Protein AF-C3Z0V5-F1 (afdb_monomer_lite)

pLDDT: mean 72.03, std 23.03, range [29.91, 97.69]

Foldseek 3Di:
DAFDAAAPQLQVLLLVCQVVVHFDALVSNCVRPVPQDFCDPPDNCRNSVVSVVVSVQWHDDPDAIDGPVCNQAHFDHPVCPLVLLCPLQFDDDPPDTDGDDLVSSVVSNVVHHDECDVRTHHYPVNSVVSVVVPPPPPDDPPPDPDDDDDDDDDDDDDDDDDDDDDDDDDDDDDDDDDDDDDDDPPPPDPVVPPPPDPDDPPDPDDDDDDPDDCDLPDWDKDWAAPVCVVVVVVVVCVVVLFDKDFDDKDWDWDWDQDPPRDTDTFTWIKTKIDGPQAQPADPDPPPVDDDPDPDRQGFPWMKIWTDGPPNPGIIMIITSPDGDDDDSPPPPPPVVVVVPPPPDD

Secondary structure (DSSP, 8-state):
---B-B-HHHHHHHHHHHHH-----HHHHHHH-TTPPPS-TT-TTHHHHHHHHHHTTEEE-SSSEEETT-TTSBPPBGGGHHHHHHHHHEEEETTEEEEPPHHHHHHHHHHHB-BSBTTBSB-HHHHHHHHHHS----S--------------------------------------------------TTTTT------TT-------------TT-PEEEEE-GGGHHHHHHHHHHHHT--EEEEEEEEEEEEEE-GGG-EEEEEEEEEEEEETTTT------------TT--------EEEEEEESSTTSPEEEEEE----SS-TTTTTTTSTTTTTSSS--

Radius of gyration: 31.02 Å; chains: 1; bounding box: 94×91×60 Å

Structure (mmCIF, N/CA/C/O backbone):
data_AF-C3Z0V5-F1
#
_entry.id   AF-C3Z0V5-F1
#
loop_
_atom_site.group_PDB
_atom_site.id
_atom_site.type_symbol
_atom_site.label_atom_id
_atom_site.label_alt_id
_atom_site.label_comp_id
_atom_site.label_asym_id
_atom_site.label_entity_id
_atom_site.label_seq_id
_atom_site.pdbx_PDB_ins_code
_atom_site.Cartn_x
_atom_site.Cartn_y
_atom_site.Cartn_z
_atom_site.occupancy
_atom_site.B_iso_or_equiv
_atom_site.auth_seq_id
_atom_site.auth_comp_id
_atom_site.auth_asym_id
_atom_site.auth_atom_id
_atom_site.pdbx_PDB_model_num
ATOM 1 N N . MET A 1 1 ? 17.923 -1.043 5.658 1.00 47.19 1 MET A N 1
ATOM 2 C CA . MET A 1 1 ? 16.965 -1.948 4.954 1.00 47.19 1 MET A CA 1
ATOM 3 C C . MET A 1 1 ? 16.872 -1.529 3.485 1.00 47.19 1 MET A C 1
ATOM 5 O O . MET A 1 1 ? 16.856 -0.336 3.250 1.00 47.19 1 MET A O 1
ATOM 9 N N . LYS A 1 2 ? 16.794 -2.451 2.507 1.00 68.81 2 LYS A N 1
ATOM 10 C CA . LYS A 1 2 ? 16.762 -2.090 1.068 1.00 68.81 2 LYS A CA 1
ATOM 11 C C . LYS A 1 2 ? 15.375 -1.616 0.610 1.00 68.81 2 LYS A C 1
ATOM 13 O O . LYS A 1 2 ? 14.385 -2.305 0.874 1.00 68.81 2 LYS A O 1
ATOM 18 N N . PHE A 1 3 ? 15.340 -0.468 -0.057 1.00 77.94 3 PHE A N 1
ATOM 19 C CA . PHE A 1 3 ? 14.176 0.101 -0.731 1.00 77.94 3 PHE A CA 1
ATOM 20 C C . PHE A 1 3 ? 14.110 -0.414 -2.179 1.00 77.94 3 PHE A C 1
ATOM 22 O O . PHE A 1 3 ? 15.157 -0.656 -2.780 1.00 77.94 3 PHE A O 1
ATOM 29 N N . TYR A 1 4 ? 12.912 -0.650 -2.718 1.00 81.94 4 TYR A N 1
ATOM 30 C CA . TYR A 1 4 ? 12.744 -1.162 -4.081 1.00 81.94 4 TYR A CA 1
ATOM 31 C C . TYR A 1 4 ? 12.384 -0.016 -5.024 1.00 81.94 4 TYR A C 1
ATOM 33 O O . TYR A 1 4 ? 11.259 0.477 -5.013 1.00 81.94 4 TYR A O 1
ATOM 41 N N . THR A 1 5 ? 13.349 0.372 -5.853 1.00 82.44 5 THR A N 1
ATOM 42 C CA . THR A 1 5 ? 13.141 1.213 -7.034 1.00 82.44 5 THR A CA 1
ATOM 43 C C . THR A 1 5 ? 13.429 0.394 -8.282 1.00 82.44 5 THR A C 1
ATOM 45 O O . THR A 1 5 ? 14.347 -0.427 -8.285 1.00 82.44 5 THR A O 1
ATOM 48 N N . PHE A 1 6 ? 12.637 0.614 -9.325 1.00 89.94 6 PHE A N 1
ATOM 49 C CA . PHE A 1 6 ? 12.850 0.027 -10.642 1.00 89.94 6 PHE A CA 1
ATOM 50 C C . PHE A 1 6 ? 13.482 1.075 -11.545 1.00 89.94 6 PHE A C 1
ATOM 52 O O . PHE A 1 6 ? 13.086 2.235 -11.475 1.00 89.94 6 PHE A O 1
ATOM 59 N N . ASN A 1 7 ? 14.409 0.673 -12.409 1.00 92.94 7 ASN A N 1
ATOM 60 C CA . ASN A 1 7 ? 14.670 1.467 -13.605 1.00 92.94 7 ASN A CA 1
ATOM 61 C C . ASN A 1 7 ? 13.495 1.317 -14.593 1.00 92.94 7 ASN A C 1
ATOM 63 O O . ASN A 1 7 ? 12.673 0.401 -14.460 1.00 92.94 7 ASN A O 1
ATOM 67 N N . GLY A 1 8 ? 13.404 2.196 -15.588 1.00 93.25 8 GLY A N 1
ATOM 68 C CA . GLY A 1 8 ? 12.314 2.183 -16.569 1.00 93.25 8 GLY A CA 1
ATOM 69 C C . GLY A 1 8 ? 12.156 0.835 -17.285 1.00 93.25 8 GLY A C 1
ATOM 70 O O . GLY A 1 8 ? 11.042 0.331 -17.425 1.00 93.25 8 GLY A O 1
ATOM 71 N N . ALA A 1 9 ? 13.267 0.191 -17.658 1.00 94.19 9 ALA A N 1
ATOM 72 C CA . ALA A 1 9 ? 13.252 -1.100 -18.348 1.00 94.19 9 ALA A CA 1
ATOM 73 C C . ALA A 1 9 ? 12.717 -2.247 -17.468 1.00 94.19 9 ALA A C 1
ATOM 75 O O . ALA A 1 9 ? 11.909 -3.060 -17.921 1.00 94.19 9 ALA A O 1
ATOM 76 N N . ALA A 1 10 ? 13.123 -2.310 -16.198 1.00 93.88 10 ALA A N 1
ATOM 77 C CA . ALA A 1 10 ? 12.635 -3.298 -15.243 1.00 93.88 10 ALA A CA 1
ATOM 78 C C . ALA A 1 10 ? 11.183 -3.036 -14.843 1.00 93.88 10 ALA A C 1
ATOM 80 O O . ALA A 1 10 ? 10.441 -3.994 -14.633 1.00 93.88 10 ALA A O 1
ATOM 81 N N . LEU A 1 11 ? 10.758 -1.770 -14.770 1.00 94.81 11 LEU A N 1
ATOM 82 C CA . LEU A 1 11 ? 9.359 -1.426 -14.526 1.00 94.81 11 LEU A CA 1
ATOM 83 C C . LEU A 1 11 ? 8.471 -1.883 -15.691 1.00 94.81 11 LEU A C 1
ATOM 85 O O . LEU A 1 11 ? 7.456 -2.531 -15.452 1.00 94.81 11 LEU A O 1
ATOM 89 N N . ALA A 1 12 ? 8.893 -1.649 -16.938 1.00 94.75 12 ALA A N 1
ATOM 90 C CA . ALA A 1 12 ? 8.189 -2.127 -18.130 1.00 94.75 12 ALA A CA 1
ATOM 91 C C . ALA A 1 12 ? 8.151 -3.664 -18.210 1.00 94.75 12 ALA A C 1
ATOM 93 O O . ALA A 1 12 ? 7.128 -4.259 -18.558 1.00 94.75 12 ALA A O 1
ATOM 94 N N . LEU A 1 13 ? 9.249 -4.336 -17.841 1.00 95.75 13 LEU A N 1
ATOM 95 C CA . LEU A 1 13 ? 9.272 -5.796 -17.748 1.00 95.75 13 LEU A CA 1
ATOM 96 C C . LEU A 1 13 ? 8.327 -6.303 -16.642 1.00 95.75 13 LEU A C 1
ATOM 98 O O . LEU A 1 13 ? 7.660 -7.321 -16.827 1.00 95.75 13 LEU A O 1
ATOM 102 N N . MET A 1 14 ? 8.228 -5.594 -15.512 1.00 95.56 14 MET A N 1
ATOM 103 C CA . MET A 1 14 ? 7.285 -5.905 -14.431 1.00 95.56 14 MET A CA 1
ATOM 104 C C . MET A 1 14 ? 5.839 -5.729 -14.883 1.00 95.56 14 MET A C 1
ATOM 106 O O . MET A 1 14 ? 5.015 -6.602 -14.620 1.00 95.56 14 MET A O 1
ATOM 110 N N . GLU A 1 15 ? 5.542 -4.653 -15.606 1.00 95.31 15 GLU A N 1
ATOM 111 C CA . GLU A 1 15 ? 4.224 -4.410 -16.186 1.00 95.31 15 GLU A CA 1
ATOM 112 C C . GLU A 1 15 ? 3.814 -5.540 -17.137 1.00 95.31 15 GLU A C 1
ATOM 114 O O . GLU A 1 15 ? 2.743 -6.128 -16.977 1.00 95.31 15 GLU A O 1
ATOM 119 N N . ARG A 1 16 ? 4.704 -5.925 -18.061 1.00 95.06 16 ARG A N 1
ATOM 120 C CA . ARG A 1 16 ? 4.484 -7.060 -18.968 1.00 95.06 16 ARG A CA 1
ATOM 121 C C . ARG A 1 16 ? 4.257 -8.359 -18.200 1.00 95.06 16 ARG A C 1
ATOM 123 O O . ARG A 1 16 ? 3.300 -9.076 -18.459 1.00 95.06 16 ARG A O 1
ATOM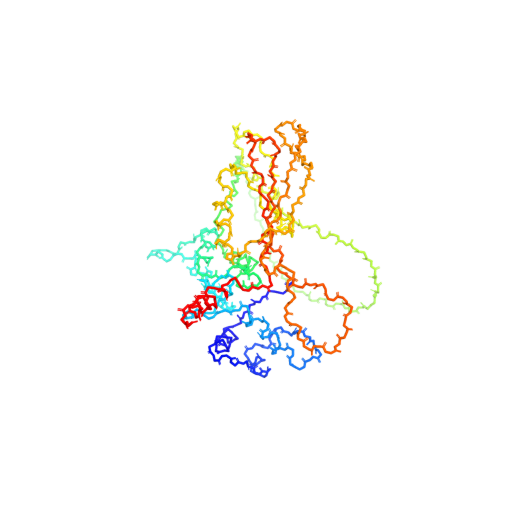 130 N N . SER A 1 17 ? 5.096 -8.633 -17.203 1.00 94.75 17 SER A N 1
ATOM 131 C CA . SER A 1 17 ? 4.981 -9.823 -16.357 1.00 94.75 17 SER A CA 1
ATOM 132 C C . SER A 1 17 ? 3.649 -9.876 -15.597 1.00 94.75 17 SER A C 1
ATOM 134 O O . SER A 1 17 ? 3.098 -10.961 -15.394 1.00 94.75 17 SER A O 1
ATOM 136 N N . LEU A 1 18 ? 3.127 -8.727 -15.156 1.00 94.69 18 LEU A N 1
ATOM 137 C CA . LEU A 1 18 ? 1.816 -8.616 -14.514 1.00 94.69 18 LEU A CA 1
ATOM 138 C C . LEU A 1 18 ? 0.673 -8.834 -15.512 1.00 94.69 18 LEU A C 1
ATOM 140 O O . LEU A 1 18 ? -0.270 -9.548 -15.179 1.00 94.69 18 LEU A O 1
ATOM 144 N N . ARG A 1 19 ? 0.781 -8.269 -16.720 1.00 93.75 19 ARG A N 1
ATOM 145 C CA . ARG A 1 19 ? -0.223 -8.366 -17.789 1.00 93.75 19 ARG A CA 1
ATOM 146 C C . ARG A 1 19 ? -0.348 -9.788 -18.342 1.00 93.75 19 ARG A C 1
ATOM 148 O O . ARG A 1 19 ? -1.449 -10.322 -18.421 1.00 93.75 19 ARG A O 1
ATOM 155 N N . ASP A 1 20 ? 0.782 -10.421 -18.643 1.00 92.69 20 ASP A N 1
ATOM 156 C CA . ASP A 1 20 ? 0.838 -11.739 -19.287 1.00 92.69 20 ASP A CA 1
ATOM 157 C C . ASP A 1 20 ? 0.744 -12.892 -18.273 1.00 92.69 20 ASP A C 1
ATOM 159 O O . ASP A 1 20 ? 0.584 -14.058 -18.634 1.00 92.69 20 ASP A O 1
ATOM 163 N N . GLY A 1 21 ? 0.909 -12.594 -16.979 1.00 90.75 21 GLY A N 1
ATOM 164 C CA . GLY A 1 21 ? 0.967 -13.586 -15.905 1.00 90.75 21 GLY A CA 1
ATOM 165 C C . GLY A 1 21 ? 2.247 -14.433 -15.894 1.00 90.75 21 GLY A C 1
ATOM 166 O O . GLY A 1 21 ? 2.487 -15.156 -14.923 1.00 90.75 21 GLY A O 1
ATOM 167 N N . THR A 1 22 ? 3.106 -14.311 -16.905 1.00 91.31 22 THR A N 1
ATOM 168 C CA . THR A 1 22 ? 4.388 -15.013 -17.025 1.00 91.31 22 THR A CA 1
ATOM 169 C C . THR A 1 22 ? 5.471 -14.334 -16.189 1.00 91.31 22 THR A C 1
ATOM 171 O O . THR A 1 22 ? 5.409 -13.137 -15.899 1.00 91.31 22 THR A O 1
ATOM 174 N N . ASP A 1 23 ? 6.454 -15.106 -15.727 1.00 91.81 23 ASP A N 1
ATOM 175 C CA . ASP A 1 23 ? 7.614 -14.562 -15.021 1.00 91.81 23 ASP A CA 1
ATOM 176 C C . ASP A 1 23 ? 8.824 -14.586 -15.958 1.00 91.81 23 ASP A C 1
ATOM 178 O O . ASP A 1 23 ? 9.075 -15.643 -16.545 1.00 91.81 23 ASP A O 1
ATOM 182 N N . PRO A 1 24 ? 9.574 -13.475 -16.072 1.00 93.19 24 PRO A N 1
ATOM 183 C CA . PRO A 1 24 ? 10.777 -13.431 -16.882 1.00 93.19 24 PRO A CA 1
ATOM 184 C C . PRO A 1 24 ? 11.835 -14.379 -16.329 1.00 93.19 24 PRO A C 1
ATOM 186 O O . PRO A 1 24 ? 11.880 -14.683 -15.124 1.00 93.19 24 PRO A O 1
ATOM 189 N N . ASP A 1 25 ? 12.703 -14.841 -17.219 1.00 93.25 25 ASP A N 1
ATOM 190 C CA . ASP A 1 25 ? 13.858 -15.617 -16.804 1.00 93.25 25 ASP A CA 1
ATOM 191 C C . ASP A 1 25 ? 14.930 -14.727 -16.152 1.00 93.25 25 ASP A C 1
ATOM 193 O O . ASP A 1 25 ? 14.847 -13.498 -16.091 1.00 93.25 25 ASP A O 1
ATOM 197 N N . GLU A 1 26 ? 15.950 -15.364 -15.583 1.00 90.62 26 GLU A N 1
ATOM 198 C CA . GLU A 1 26 ? 17.026 -14.635 -14.920 1.00 90.62 26 GLU A CA 1
ATOM 199 C C . GLU A 1 26 ? 17.830 -13.761 -15.893 1.00 90.62 26 GLU A C 1
ATOM 201 O O . GLU A 1 26 ? 18.243 -12.666 -15.518 1.00 90.62 26 GLU A O 1
ATOM 206 N N . GLY A 1 27 ? 18.034 -14.217 -17.130 1.00 91.94 27 GLY A N 1
ATOM 207 C CA . GLY A 1 27 ? 18.779 -13.484 -18.148 1.00 91.94 27 GLY A CA 1
ATOM 208 C C . GLY A 1 27 ? 18.056 -12.212 -18.580 1.00 91.94 27 GLY A C 1
ATOM 209 O O . GLY A 1 27 ? 18.694 -11.172 -18.723 1.00 91.94 27 GLY A O 1
ATOM 210 N N . GLU A 1 28 ? 16.734 -12.268 -18.719 1.00 93.69 28 GLU A N 1
ATOM 211 C CA . GLU A 1 28 ? 15.884 -11.113 -19.002 1.00 93.69 28 GLU A CA 1
ATOM 212 C C . GLU A 1 28 ? 15.942 -10.083 -17.873 1.00 93.69 28 GLU A C 1
ATOM 214 O O . GLU A 1 28 ? 16.202 -8.911 -18.144 1.00 93.69 28 GLU A O 1
ATOM 219 N N . ILE A 1 29 ? 15.793 -10.516 -16.612 1.00 93.00 29 ILE A N 1
ATOM 220 C CA . ILE A 1 29 ? 15.893 -9.621 -15.446 1.00 93.00 29 ILE A CA 1
ATOM 221 C C . ILE A 1 29 ? 17.279 -8.962 -15.396 1.00 93.00 29 ILE A C 1
ATOM 223 O O . ILE A 1 29 ? 17.380 -7.752 -15.222 1.00 93.00 29 ILE A O 1
ATOM 227 N N . CYS A 1 30 ? 18.353 -9.739 -15.576 1.00 91.38 30 CYS A N 1
ATOM 228 C CA . CYS A 1 30 ? 19.723 -9.223 -15.584 1.00 91.38 30 CYS A CA 1
ATOM 229 C C . CYS A 1 30 ? 19.982 -8.232 -16.720 1.00 91.38 30 CYS A C 1
ATOM 231 O O . CYS A 1 30 ? 20.753 -7.296 -16.530 1.00 91.38 30 CYS A O 1
ATOM 233 N N . ARG A 1 31 ? 19.370 -8.447 -17.890 1.00 93.81 31 ARG A N 1
ATOM 234 C CA . ARG A 1 31 ? 19.533 -7.576 -19.056 1.00 93.81 31 ARG A CA 1
ATOM 235 C C . ARG A 1 31 ? 18.881 -6.215 -18.835 1.00 93.81 31 ARG A C 1
ATOM 237 O O . ARG A 1 31 ? 19.458 -5.216 -19.245 1.00 93.81 31 ARG A O 1
ATOM 244 N N . VAL A 1 32 ? 17.702 -6.177 -18.207 1.00 93.56 32 VAL A N 1
ATOM 245 C CA . VAL A 1 32 ? 16.992 -4.911 -17.948 1.00 93.56 32 VAL A CA 1
ATOM 246 C C . VAL A 1 32 ? 17.511 -4.184 -16.712 1.00 93.56 32 VAL A C 1
ATOM 248 O O . VAL A 1 32 ? 17.582 -2.960 -16.716 1.00 93.56 32 VAL A O 1
ATOM 251 N N . ASP A 1 33 ? 17.891 -4.910 -15.660 1.00 91.44 33 ASP A N 1
ATOM 252 C CA . ASP A 1 33 ? 18.450 -4.336 -14.438 1.00 91.44 33 ASP A CA 1
ATOM 253 C C . ASP A 1 33 ? 19.518 -5.268 -13.839 1.00 91.44 33 ASP A C 1
ATOM 255 O O . ASP A 1 33 ? 19.221 -6.174 -13.046 1.00 91.44 33 ASP A O 1
ATOM 259 N N . PRO A 1 34 ? 20.802 -5.031 -14.167 1.00 88.38 34 PRO A N 1
ATOM 260 C CA . PRO A 1 34 ? 21.916 -5.771 -13.586 1.00 88.38 34 PRO A CA 1
ATOM 261 C C . PRO A 1 34 ? 21.988 -5.649 -12.059 1.00 88.38 34 PRO A C 1
ATOM 263 O O . PRO A 1 34 ? 22.506 -6.557 -11.400 1.00 88.38 34 PRO A O 1
ATOM 266 N N . THR A 1 35 ? 21.446 -4.565 -11.494 1.00 87.69 35 THR A N 1
ATOM 267 C CA . THR A 1 35 ? 21.471 -4.246 -10.059 1.00 87.69 35 THR A CA 1
ATOM 268 C C . THR A 1 35 ? 20.287 -4.831 -9.285 1.00 87.69 35 THR A C 1
ATOM 270 O O . THR A 1 35 ? 20.231 -4.700 -8.056 1.00 87.69 35 THR A O 1
ATOM 273 N N . PHE A 1 36 ? 19.374 -5.536 -9.966 1.00 86.75 36 PHE A N 1
ATOM 274 C CA . PHE A 1 36 ? 18.181 -6.102 -9.347 1.00 86.75 36 PHE A CA 1
ATOM 275 C C . PHE A 1 36 ? 18.536 -7.035 -8.170 1.00 86.75 36 PHE A C 1
ATOM 277 O O . PHE A 1 36 ? 19.451 -7.865 -8.269 1.00 86.75 36 PHE A O 1
ATOM 284 N N . PRO A 1 37 ? 17.833 -6.937 -7.024 1.00 82.56 37 PRO A N 1
ATOM 285 C CA . PRO A 1 37 ? 18.236 -7.620 -5.802 1.00 82.56 37 PRO A CA 1
ATOM 286 C C . PRO A 1 37 ? 18.128 -9.149 -5.888 1.00 82.56 37 PRO A C 1
ATOM 288 O O . PRO A 1 37 ? 17.096 -9.709 -6.256 1.00 82.56 37 PRO A O 1
ATOM 291 N N . ASN A 1 38 ? 19.163 -9.836 -5.396 1.00 82.19 38 ASN A N 1
ATOM 292 C CA . ASN A 1 38 ? 19.169 -11.292 -5.235 1.00 82.19 38 ASN A CA 1
ATOM 293 C C . ASN A 1 38 ? 18.605 -11.691 -3.867 1.00 82.19 38 ASN A C 1
ATOM 295 O O . ASN A 1 38 ? 18.946 -11.100 -2.840 1.00 82.19 38 ASN A O 1
ATOM 299 N N . LYS A 1 39 ? 17.784 -12.747 -3.829 1.00 69.12 39 LYS A N 1
ATOM 300 C CA . LYS A 1 39 ? 17.289 -13.320 -2.565 1.00 69.12 39 LYS A CA 1
ATOM 301 C C . LYS A 1 39 ? 18.362 -14.111 -1.805 1.00 69.12 39 LYS A C 1
ATOM 303 O O . LYS A 1 39 ? 18.365 -14.113 -0.579 1.00 69.12 39 LYS A O 1
ATOM 308 N N . SER A 1 40 ? 19.268 -14.769 -2.525 1.00 70.12 40 SER A N 1
ATOM 309 C CA . SER A 1 40 ? 20.487 -15.372 -1.983 1.00 70.12 40 SER A CA 1
ATOM 310 C C . SER A 1 40 ? 21.574 -15.346 -3.056 1.00 70.12 40 SER A C 1
ATOM 312 O O . SER A 1 40 ? 21.273 -15.495 -4.236 1.00 70.12 40 SER A O 1
ATOM 314 N N . LYS A 1 41 ? 22.839 -15.174 -2.663 1.00 62.12 41 LYS A N 1
ATOM 315 C CA . LYS A 1 41 ? 23.974 -15.214 -3.604 1.00 62.12 41 LYS A CA 1
ATOM 316 C C . LYS A 1 41 ? 24.251 -16.627 -4.155 1.00 62.12 41 LYS A C 1
ATOM 318 O O . LYS A 1 41 ? 25.016 -16.770 -5.094 1.00 62.12 41 LYS A O 1
ATOM 323 N N . LEU A 1 42 ? 23.630 -17.657 -3.572 1.00 59.06 42 LEU A N 1
ATOM 324 C CA . LEU A 1 42 ? 23.944 -19.073 -3.804 1.00 59.06 42 LEU A CA 1
ATOM 325 C C . LEU A 1 42 ? 22.971 -19.781 -4.760 1.00 59.06 42 LEU A C 1
ATOM 327 O O . LEU A 1 42 ? 23.189 -20.938 -5.106 1.00 59.06 42 LEU A O 1
ATOM 331 N N . SER A 1 43 ? 21.872 -19.136 -5.163 1.00 68.81 43 SER A N 1
ATOM 332 C CA . SER A 1 43 ? 20.904 -19.722 -6.095 1.00 68.81 43 SER A CA 1
ATOM 333 C C . SER A 1 43 ? 20.892 -18.940 -7.397 1.00 68.81 43 SER A C 1
ATOM 335 O O . SER A 1 43 ? 20.621 -17.741 -7.382 1.00 68.81 43 SER A O 1
ATOM 337 N N . ARG A 1 44 ? 21.099 -19.653 -8.510 1.00 65.50 44 ARG A N 1
ATOM 338 C CA . ARG A 1 44 ? 20.903 -19.147 -9.876 1.00 65.50 44 ARG A CA 1
ATOM 339 C C . ARG A 1 44 ? 19.517 -18.485 -9.986 1.00 65.50 44 ARG A C 1
ATOM 341 O O . ARG A 1 44 ? 19.391 -17.280 -10.047 1.00 65.50 44 ARG A O 1
ATOM 348 N N . THR A 1 45 ? 18.445 -19.193 -9.638 1.00 79.31 45 THR A N 1
ATOM 349 C CA . THR A 1 45 ? 17.069 -18.635 -9.664 1.00 79.31 45 THR A CA 1
ATOM 350 C C . THR A 1 45 ? 16.726 -17.550 -8.616 1.00 79.31 45 THR A C 1
ATOM 352 O O . THR A 1 45 ? 15.552 -17.207 -8.445 1.00 79.31 45 THR A O 1
ATOM 355 N N . SER A 1 46 ? 17.693 -17.015 -7.863 1.00 84.75 46 SER A N 1
ATOM 356 C CA . SER A 1 46 ? 17.436 -16.082 -6.758 1.00 84.75 46 SER A CA 1
ATOM 357 C C . SER A 1 46 ? 16.778 -14.768 -7.195 1.00 84.75 46 SER A C 1
ATOM 359 O O . SER A 1 46 ? 15.943 -14.249 -6.446 1.00 84.75 46 SER A O 1
ATOM 361 N N . ARG A 1 47 ? 17.102 -14.257 -8.393 1.00 88.69 47 ARG A N 1
ATOM 362 C CA . ARG A 1 47 ? 16.472 -13.060 -8.982 1.00 88.69 47 ARG A CA 1
ATOM 363 C C . ARG A 1 47 ? 15.024 -13.312 -9.357 1.00 88.69 47 ARG A C 1
ATOM 365 O O . ARG A 1 47 ? 14.157 -12.569 -8.917 1.00 88.69 47 ARG A O 1
ATOM 372 N N . VAL A 1 48 ? 14.741 -14.417 -10.046 1.00 91.25 48 VAL A N 1
ATOM 373 C CA . VAL A 1 48 ? 13.372 -14.816 -10.423 1.00 91.25 48 VAL A CA 1
ATOM 374 C C . VAL A 1 48 ? 12.495 -15.016 -9.182 1.00 91.25 48 VAL A C 1
ATOM 376 O O . VAL A 1 48 ? 11.345 -14.583 -9.132 1.00 91.25 48 VAL A O 1
ATOM 379 N N . GLN A 1 49 ? 13.034 -15.617 -8.117 1.00 90.44 49 GLN A N 1
ATOM 380 C CA . GLN A 1 49 ? 12.304 -15.728 -6.850 1.00 90.44 49 GLN A CA 1
ATOM 381 C C . GLN A 1 49 ? 12.013 -14.362 -6.225 1.00 90.44 49 GLN A C 1
ATOM 383 O O . GLN A 1 49 ? 10.938 -14.172 -5.650 1.00 90.44 49 GLN A O 1
ATOM 388 N N . LYS A 1 50 ? 12.965 -13.425 -6.302 1.00 90.06 50 LYS A N 1
ATOM 389 C CA . LYS A 1 50 ? 12.771 -12.073 -5.782 1.00 90.06 50 LYS A CA 1
ATOM 390 C C . LYS A 1 50 ? 11.775 -11.280 -6.624 1.00 90.06 50 LYS A C 1
ATOM 392 O O . LYS A 1 50 ? 10.930 -10.598 -6.053 1.00 90.06 50 LYS A O 1
ATOM 397 N N . TRP A 1 51 ? 11.818 -11.453 -7.941 1.00 92.38 51 TRP A N 1
ATOM 398 C CA . TRP A 1 51 ? 10.856 -10.916 -8.893 1.00 92.38 51 TRP A CA 1
ATOM 399 C C . TRP A 1 51 ? 9.437 -11.344 -8.540 1.00 92.38 51 TRP A C 1
ATOM 401 O O . TRP A 1 51 ? 8.599 -10.493 -8.274 1.00 92.38 51 TRP A O 1
ATOM 411 N N . ARG A 1 52 ? 9.189 -12.653 -8.392 1.00 92.38 52 ARG A N 1
ATOM 412 C CA . ARG A 1 52 ? 7.882 -13.194 -7.970 1.00 92.38 52 ARG A CA 1
ATOM 413 C C . ARG A 1 52 ? 7.406 -12.629 -6.634 1.00 92.38 52 ARG A C 1
ATOM 415 O O . ARG A 1 52 ? 6.227 -12.334 -6.464 1.00 92.38 52 ARG A O 1
ATOM 422 N N . GLU A 1 53 ? 8.315 -12.490 -5.670 1.00 91.81 53 GLU A N 1
ATOM 423 C CA . GLU A 1 53 ? 8.000 -11.916 -4.360 1.00 91.81 53 GLU A CA 1
ATOM 424 C C . GLU A 1 53 ? 7.557 -10.453 -4.471 1.00 91.81 53 GLU A C 1
ATOM 426 O O . GLU A 1 53 ? 6.617 -10.051 -3.787 1.00 91.81 53 GLU A O 1
ATOM 431 N N . ILE A 1 54 ? 8.217 -9.667 -5.320 1.00 92.50 54 ILE A N 1
ATOM 432 C CA . ILE A 1 54 ? 7.861 -8.270 -5.563 1.00 92.50 54 ILE A CA 1
ATOM 433 C C . ILE A 1 54 ? 6.560 -8.188 -6.368 1.00 92.50 54 ILE A C 1
ATOM 435 O O . ILE A 1 54 ? 5.619 -7.562 -5.893 1.00 92.50 54 ILE A O 1
ATOM 439 N N . LYS A 1 55 ? 6.460 -8.909 -7.491 1.00 94.00 55 LYS A N 1
ATOM 440 C CA . LYS A 1 55 ? 5.261 -9.030 -8.336 1.00 94.00 55 LYS A CA 1
ATOM 441 C C . LYS A 1 55 ? 4.008 -9.346 -7.519 1.00 94.00 55 LYS A C 1
ATOM 443 O O . LYS A 1 55 ? 2.977 -8.727 -7.719 1.00 94.00 55 LYS A O 1
ATOM 448 N N . SER A 1 56 ? 4.104 -10.240 -6.529 1.00 93.31 56 SER A N 1
ATOM 449 C CA . SER A 1 56 ? 2.970 -10.610 -5.660 1.00 93.31 56 SER A CA 1
ATOM 450 C C . SER A 1 56 ? 2.400 -9.478 -4.790 1.00 93.31 56 SER A C 1
ATOM 452 O O . SER A 1 56 ? 1.352 -9.659 -4.174 1.00 93.31 56 SER A O 1
ATOM 454 N N . LYS A 1 57 ? 3.100 -8.343 -4.700 1.00 94.31 57 LYS A N 1
ATOM 455 C CA . LYS A 1 57 ? 2.690 -7.140 -3.958 1.00 94.31 57 LYS A CA 1
ATOM 456 C C . LYS A 1 57 ? 2.282 -5.996 -4.882 1.00 94.31 57 LYS A C 1
ATOM 458 O O . LYS A 1 57 ? 1.936 -4.923 -4.396 1.00 94.31 57 LYS A O 1
ATOM 463 N N . LEU A 1 58 ? 2.380 -6.206 -6.189 1.00 95.06 58 LEU A N 1
ATOM 464 C CA . LEU A 1 58 ? 2.056 -5.219 -7.197 1.00 95.06 58 LEU A CA 1
ATOM 465 C C . LEU A 1 58 ? 0.756 -5.609 -7.890 1.00 95.06 58 LEU A C 1
ATOM 467 O O . LEU A 1 58 ? 0.397 -6.782 -7.985 1.00 95.06 58 LEU A O 1
ATOM 471 N N . VAL A 1 59 ? 0.055 -4.592 -8.356 1.00 94.75 59 VAL A N 1
ATOM 472 C CA . VAL A 1 59 ? -1.152 -4.685 -9.161 1.00 94.75 59 VAL A CA 1
ATOM 473 C C . VAL A 1 59 ? -0.961 -3.810 -10.391 1.00 94.75 59 VAL A C 1
ATOM 475 O O . VAL A 1 59 ? -0.257 -2.798 -10.347 1.00 94.75 59 VAL A O 1
ATOM 478 N N . LEU A 1 60 ? -1.561 -4.238 -11.494 1.00 94.88 60 LEU A N 1
ATOM 479 C CA . LEU A 1 60 ? -1.647 -3.450 -12.711 1.00 94.88 60 LEU A CA 1
ATOM 480 C C . LEU A 1 60 ? -2.965 -2.668 -12.652 1.00 94.88 60 LEU A C 1
ATOM 482 O O . LEU A 1 60 ? -4.025 -3.283 -12.538 1.00 94.88 60 LEU A O 1
ATOM 486 N N . GLY A 1 61 ? -2.876 -1.338 -12.637 1.00 89.06 61 GLY A N 1
ATOM 487 C CA . GLY A 1 61 ? -4.011 -0.446 -12.880 1.00 89.06 61 GLY A CA 1
ATOM 488 C C . GLY A 1 61 ? -4.357 -0.404 -14.370 1.00 89.06 61 GLY A C 1
ATOM 489 O O . GLY A 1 61 ? -3.944 -1.285 -15.120 1.00 89.06 61 GLY A O 1
ATOM 490 N N . GLU A 1 62 ? -5.089 0.617 -14.813 1.00 85.12 62 GLU A N 1
ATOM 491 C CA . GLU A 1 62 ? -5.423 0.765 -16.240 1.00 85.12 62 GLU A CA 1
ATOM 492 C C . GLU A 1 62 ? -4.154 0.923 -17.095 1.00 85.12 62 GLU A C 1
ATOM 494 O O . GLU A 1 62 ? -3.934 0.128 -18.006 1.00 85.12 62 GLU A O 1
ATOM 499 N N . ASP A 1 63 ? -3.260 1.842 -16.705 1.00 88.25 63 ASP A N 1
ATOM 500 C CA . ASP A 1 63 ? -2.057 2.185 -17.487 1.00 88.25 63 ASP A CA 1
ATOM 501 C C . ASP A 1 63 ? -0.755 2.218 -16.668 1.00 88.25 63 ASP A C 1
ATOM 503 O O . ASP A 1 63 ? 0.281 2.696 -17.132 1.00 88.25 63 ASP A O 1
ATOM 507 N N . PHE A 1 64 ? -0.775 1.760 -15.415 1.00 93.00 64 PHE A N 1
ATOM 508 C CA . PHE A 1 64 ? 0.407 1.840 -14.558 1.00 93.00 64 PHE A CA 1
ATOM 509 C C . PHE A 1 64 ? 0.488 0.729 -13.518 1.00 93.00 64 PHE A C 1
ATOM 511 O O . PHE A 1 64 ? -0.504 0.121 -13.121 1.00 93.00 64 PHE A O 1
ATOM 518 N N . VAL A 1 65 ? 1.705 0.491 -13.029 1.00 94.62 65 VAL A N 1
ATOM 519 C CA . VAL A 1 65 ? 1.974 -0.450 -11.938 1.00 94.62 65 VAL A CA 1
ATOM 520 C C . VAL A 1 65 ? 1.880 0.272 -10.594 1.00 94.62 65 VAL A C 1
ATOM 522 O O . VAL A 1 65 ? 2.452 1.350 -10.413 1.00 94.62 65 VAL A O 1
ATOM 525 N N . ALA A 1 66 ? 1.199 -0.347 -9.632 1.00 94.44 66 ALA A N 1
ATOM 526 C CA . ALA A 1 66 ? 1.046 0.158 -8.272 1.00 94.44 66 ALA A CA 1
ATOM 527 C C . ALA A 1 66 ? 1.248 -0.955 -7.237 1.00 94.44 66 ALA A C 1
ATOM 529 O O . ALA A 1 66 ? 0.993 -2.128 -7.492 1.00 94.44 66 ALA A O 1
ATOM 530 N N . HIS A 1 67 ? 1.691 -0.612 -6.031 1.00 94.62 67 HIS A N 1
ATOM 531 C CA . HIS A 1 67 ? 1.609 -1.508 -4.874 1.00 94.62 67 HIS A CA 1
ATOM 532 C C . HIS A 1 67 ? 0.151 -1.769 -4.450 1.00 94.62 67 HIS A C 1
ATOM 534 O O . HIS A 1 67 ? -0.661 -0.846 -4.422 1.00 94.62 67 HIS A O 1
ATOM 540 N N . CYS A 1 68 ? -0.167 -3.001 -4.033 1.00 92.31 68 CYS A N 1
ATOM 541 C CA . CYS A 1 68 ? -1.533 -3.434 -3.703 1.00 92.31 68 CYS A CA 1
ATOM 542 C C . CYS A 1 68 ? -2.193 -2.658 -2.548 1.00 92.31 68 CYS A C 1
ATOM 544 O O . CYS A 1 68 ? -3.411 -2.536 -2.517 1.00 92.31 68 CYS A O 1
ATOM 546 N N . ASP A 1 69 ? -1.399 -2.125 -1.613 1.00 89.00 69 ASP A N 1
ATOM 547 C CA . ASP A 1 69 ? -1.889 -1.284 -0.504 1.00 89.00 69 ASP A CA 1
ATOM 548 C C . ASP A 1 69 ? -2.263 0.152 -0.943 1.00 89.00 69 ASP A C 1
ATOM 550 O O . ASP A 1 69 ? -2.903 0.871 -0.182 1.00 89.00 69 ASP A O 1
ATOM 554 N N . ALA A 1 70 ? -1.849 0.592 -2.137 1.00 89.75 70 ALA A N 1
ATOM 555 C CA . ALA A 1 70 ? -2.102 1.940 -2.654 1.00 89.75 70 ALA A CA 1
ATOM 556 C C . ALA A 1 70 ? -2.332 1.913 -4.182 1.00 89.75 70 ALA A C 1
ATOM 558 O O . ALA A 1 70 ? -1.554 2.511 -4.928 1.00 89.75 70 ALA A O 1
ATOM 559 N N . PRO A 1 71 ? -3.387 1.223 -4.659 1.00 90.06 71 PRO A N 1
ATOM 560 C CA . PRO A 1 71 ? -3.584 0.926 -6.081 1.00 90.06 71 PRO A CA 1
ATOM 561 C C . PRO A 1 71 ? -3.794 2.173 -6.953 1.00 90.06 71 PRO A C 1
ATOM 563 O O . PRO A 1 71 ? -3.522 2.128 -8.145 1.00 90.06 71 PRO A O 1
ATOM 566 N N . ASN A 1 72 ? -4.224 3.288 -6.358 1.00 91.00 72 ASN A N 1
ATOM 567 C CA . ASN A 1 72 ? -4.510 4.536 -7.074 1.00 91.00 72 ASN A CA 1
ATOM 568 C C . ASN A 1 72 ? -3.265 5.399 -7.327 1.00 91.00 72 ASN A C 1
ATOM 570 O O . ASN A 1 72 ? -3.367 6.431 -7.976 1.00 91.00 72 ASN A O 1
ATOM 574 N N . HIS A 1 73 ? -2.107 5.009 -6.791 1.00 92.81 73 HIS A N 1
ATOM 575 C CA . HIS A 1 73 ? -0.878 5.788 -6.893 1.00 92.81 73 HIS A CA 1
ATOM 576 C C . HIS A 1 73 ? 0.151 5.025 -7.720 1.00 92.81 73 HIS A C 1
ATOM 578 O O . HIS A 1 73 ? 0.419 3.846 -7.460 1.00 92.81 73 HIS A O 1
ATOM 584 N N . ARG A 1 74 ? 0.764 5.707 -8.686 1.00 93.88 74 ARG A N 1
ATOM 585 C CA . ARG A 1 74 ? 1.724 5.121 -9.624 1.00 93.88 74 ARG A CA 1
ATOM 586 C C . ARG A 1 74 ? 3.083 4.886 -8.977 1.00 93.88 74 ARG A C 1
ATOM 588 O O . ARG A 1 74 ? 3.573 5.711 -8.205 1.00 93.88 74 ARG A O 1
ATOM 595 N N . LEU A 1 75 ? 3.729 3.778 -9.335 1.00 94.25 75 LEU A N 1
ATOM 596 C CA . LEU A 1 75 ? 5.154 3.594 -9.082 1.00 94.25 75 LEU A CA 1
ATOM 597 C C . LEU A 1 75 ? 5.981 4.321 -10.149 1.00 94.25 75 LEU A C 1
ATOM 599 O O . LEU A 1 75 ? 5.859 3.979 -11.327 1.00 94.25 75 LEU A O 1
ATOM 603 N N . PRO A 1 76 ? 6.814 5.303 -9.769 1.00 93.88 76 PRO A N 1
ATOM 604 C CA . PRO A 1 76 ? 7.719 5.944 -10.709 1.00 93.88 76 PRO A CA 1
ATOM 605 C C . PRO A 1 76 ? 8.945 5.068 -10.982 1.00 93.88 76 PRO A C 1
ATOM 607 O O . PRO A 1 76 ? 9.402 4.319 -10.109 1.00 93.88 76 PRO A O 1
ATOM 610 N N . ALA A 1 77 ? 9.483 5.180 -12.196 1.00 92.88 77 ALA A N 1
ATOM 611 C CA . ALA A 1 77 ? 10.815 4.678 -12.502 1.00 92.88 77 ALA A CA 1
ATOM 612 C C . ALA A 1 77 ? 11.867 5.571 -11.832 1.00 92.88 77 ALA A C 1
ATOM 614 O O . ALA A 1 77 ? 11.625 6.752 -11.593 1.00 92.88 77 ALA A O 1
ATOM 615 N N . ARG A 1 78 ? 13.041 5.011 -11.531 1.00 90.38 78 ARG A N 1
ATOM 616 C CA . ARG A 1 78 ? 14.142 5.723 -10.870 1.00 90.38 78 ARG A CA 1
ATOM 617 C C . ARG A 1 78 ? 14.571 6.956 -11.660 1.00 90.38 78 ARG A C 1
ATOM 619 O O . ARG A 1 78 ? 14.822 7.992 -11.062 1.00 90.38 78 ARG A O 1
ATOM 626 N N . GLU A 1 79 ? 14.629 6.835 -12.979 1.00 90.50 79 GLU A N 1
ATOM 627 C CA . GLU A 1 79 ? 15.078 7.896 -13.882 1.00 90.50 79 GLU A CA 1
ATOM 628 C C . GLU A 1 79 ? 14.054 9.034 -13.988 1.00 90.50 79 GLU A C 1
ATOM 630 O O . GLU A 1 79 ? 14.412 10.165 -14.291 1.00 90.50 79 GLU A O 1
ATOM 635 N N . ASP A 1 80 ? 12.782 8.755 -13.695 1.00 91.44 80 ASP A N 1
ATOM 636 C CA . ASP A 1 80 ? 11.711 9.747 -13.762 1.00 91.44 80 ASP A CA 1
ATOM 637 C C . ASP A 1 80 ? 11.607 10.601 -12.491 1.00 91.44 80 ASP A C 1
ATOM 639 O O . ASP A 1 80 ? 10.887 11.596 -12.498 1.00 91.44 80 ASP A O 1
ATOM 643 N N . ILE A 1 81 ? 12.275 10.227 -11.391 1.00 90.88 81 ILE A N 1
ATOM 644 C CA . ILE A 1 81 ? 12.093 10.886 -10.087 1.00 90.88 81 ILE A CA 1
ATOM 645 C C . ILE A 1 81 ? 12.490 12.363 -10.147 1.00 90.88 81 ILE A C 1
ATOM 647 O O . ILE A 1 81 ? 11.762 13.204 -9.623 1.00 90.88 81 ILE A O 1
ATOM 651 N N . GLU A 1 82 ? 13.599 12.679 -10.814 1.00 89.81 82 GLU A N 1
ATOM 652 C CA . GLU A 1 82 ? 14.066 14.058 -10.964 1.00 89.81 82 GLU A CA 1
ATOM 653 C C . GLU A 1 82 ? 13.069 14.901 -11.764 1.00 89.81 82 GLU A C 1
ATOM 655 O O . GLU A 1 82 ? 12.680 15.978 -11.318 1.00 89.81 82 GLU A O 1
ATOM 660 N N . ARG A 1 83 ? 12.575 14.374 -12.892 1.00 91.19 83 ARG A N 1
ATOM 661 C CA . ARG A 1 83 ? 11.541 15.040 -13.695 1.00 91.19 83 ARG A CA 1
ATOM 662 C C . ARG A 1 83 ? 10.264 15.255 -12.883 1.00 91.19 83 ARG A C 1
ATOM 664 O O . ARG A 1 83 ? 9.734 16.353 -12.862 1.00 91.19 83 ARG A O 1
ATOM 671 N N . ILE A 1 84 ? 9.797 14.231 -12.164 1.00 92.44 84 ILE A N 1
ATOM 672 C CA . ILE A 1 84 ? 8.604 14.321 -11.305 1.00 92.44 84 ILE A CA 1
ATOM 673 C C . ILE A 1 84 ? 8.777 15.401 -10.237 1.00 92.44 84 ILE A C 1
ATOM 675 O O . ILE A 1 84 ? 7.829 16.133 -9.944 1.00 92.44 84 ILE A O 1
ATOM 679 N N . PHE A 1 85 ? 9.971 15.490 -9.648 1.00 90.75 85 PHE A N 1
ATOM 680 C CA . PHE A 1 85 ? 10.299 16.540 -8.699 1.00 90.75 85 PHE A CA 1
ATOM 681 C C . PHE A 1 85 ? 10.233 17.911 -9.370 1.00 90.75 85 PHE A C 1
ATOM 683 O O . PHE A 1 85 ? 9.497 18.758 -8.883 1.00 90.75 85 PHE A O 1
ATOM 690 N N . GLN A 1 86 ? 10.924 18.115 -10.493 1.00 88.06 86 GLN A N 1
ATOM 691 C CA . GLN A 1 86 ? 10.943 19.388 -11.221 1.00 88.06 86 GLN A CA 1
ATOM 692 C C . GLN A 1 86 ? 9.539 19.824 -11.657 1.00 88.06 86 GLN A C 1
ATOM 694 O O . GLN A 1 86 ? 9.149 20.946 -11.357 1.00 88.06 86 GLN A O 1
ATOM 699 N N . ASP A 1 87 ? 8.751 18.929 -12.255 1.00 88.75 87 ASP A N 1
ATOM 700 C CA . ASP A 1 87 ? 7.379 19.203 -12.706 1.00 88.75 87 ASP A CA 1
ATOM 701 C C . ASP A 1 87 ? 6.451 19.592 -11.544 1.00 88.75 87 ASP A C 1
ATOM 703 O O . ASP A 1 87 ? 5.521 20.380 -11.705 1.00 88.75 87 ASP A O 1
ATOM 707 N N . SER A 1 88 ? 6.682 19.018 -10.360 1.00 89.12 88 SER A N 1
ATOM 708 C CA . SER A 1 88 ? 5.882 19.311 -9.165 1.00 89.12 88 SER A CA 1
ATOM 709 C C . SER A 1 88 ? 6.392 20.529 -8.400 1.00 89.12 88 SER A C 1
ATOM 711 O O . SER A 1 88 ? 5.625 21.159 -7.680 1.00 89.12 88 SER A O 1
ATOM 713 N N . HIS A 1 89 ? 7.687 20.820 -8.498 1.00 88.50 89 HIS A N 1
ATOM 714 C CA . HIS A 1 89 ? 8.352 21.880 -7.755 1.00 88.50 89 HIS A CA 1
ATOM 715 C C . HIS A 1 89 ? 8.304 23.213 -8.504 1.00 88.50 89 HIS A C 1
ATOM 717 O O . HIS A 1 89 ? 8.194 24.264 -7.879 1.00 88.50 89 HIS A O 1
ATOM 723 N N . LEU A 1 90 ? 8.348 23.175 -9.836 1.00 85.44 90 LEU A N 1
ATOM 724 C CA . LEU A 1 90 ? 8.271 24.335 -10.711 1.00 85.44 90 LEU A CA 1
ATOM 725 C C . LEU A 1 90 ? 6.859 24.431 -11.275 1.00 85.44 90 LEU A C 1
ATOM 727 O O . LEU A 1 90 ? 6.469 23.678 -12.165 1.00 85.44 90 LEU A O 1
ATOM 731 N N . THR A 1 91 ? 6.080 25.390 -10.785 1.00 77.69 91 THR A N 1
ATOM 732 C CA . THR A 1 91 ? 4.783 25.668 -11.407 1.00 77.69 91 THR A CA 1
ATOM 733 C C . THR A 1 91 ? 5.027 26.524 -12.642 1.00 77.69 91 THR A C 1
ATOM 735 O O . THR A 1 91 ? 5.591 27.616 -12.535 1.00 77.69 91 THR A O 1
ATOM 738 N N . ALA A 1 92 ? 4.609 26.039 -13.812 1.00 64.06 92 ALA A N 1
ATOM 739 C CA . ALA A 1 92 ? 4.683 26.797 -15.054 1.00 64.06 92 ALA A CA 1
ATOM 740 C C . ALA A 1 92 ? 3.680 27.961 -15.014 1.00 64.06 92 ALA A C 1
ATOM 742 O O . ALA A 1 92 ? 2.509 27.803 -15.358 1.00 64.06 92 ALA A O 1
ATOM 743 N N . HIS A 1 93 ? 4.134 29.133 -14.572 1.00 59.56 93 HIS A N 1
ATOM 744 C CA . HIS A 1 93 ? 3.440 30.389 -14.820 1.00 59.56 93 HIS A CA 1
ATOM 745 C C . HIS A 1 93 ? 3.951 30.976 -16.147 1.00 59.56 93 HIS A C 1
ATOM 747 O O . HIS A 1 93 ? 5.143 30.869 -16.433 1.00 59.56 93 HIS A O 1
ATOM 753 N N . PRO A 1 94 ? 3.089 31.611 -16.964 1.00 58.78 94 PRO A N 1
ATOM 754 C CA . PRO A 1 94 ? 3.457 32.110 -18.294 1.00 58.78 94 PRO A CA 1
ATOM 755 C C . PRO A 1 94 ? 4.588 33.155 -18.317 1.00 58.78 94 PRO A C 1
ATOM 757 O O . PRO A 1 94 ? 5.114 33.433 -19.389 1.00 58.78 94 PRO A O 1
ATOM 760 N N . GLU A 1 95 ? 4.987 33.708 -17.168 1.00 58.66 95 GLU A N 1
ATOM 761 C CA . GLU A 1 95 ? 5.998 34.773 -17.082 1.00 58.66 95 GLU A CA 1
ATOM 762 C C . GLU A 1 95 ? 7.180 34.443 -16.148 1.00 58.66 95 GLU A C 1
ATOM 764 O O . GLU A 1 95 ? 8.189 35.143 -16.172 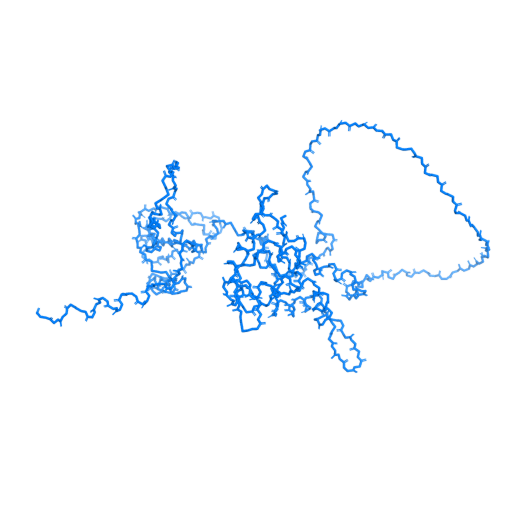1.00 58.66 95 GLU A O 1
ATOM 769 N N . SER A 1 96 ? 7.106 33.377 -15.338 1.00 61.97 96 SER A N 1
ATOM 770 C CA . SER A 1 96 ? 8.228 32.888 -14.516 1.00 61.97 96 SER A CA 1
ATOM 771 C C . SER A 1 96 ? 7.943 31.501 -13.926 1.00 61.97 96 SER A C 1
ATOM 773 O O . SER A 1 96 ? 6.796 31.153 -13.641 1.00 61.97 96 SER A O 1
ATOM 775 N N . ALA A 1 97 ? 8.993 30.700 -13.727 1.00 70.25 97 ALA A N 1
ATOM 776 C CA . ALA A 1 97 ? 8.897 29.453 -12.975 1.00 70.25 97 ALA A CA 1
ATOM 777 C C . ALA A 1 97 ? 8.792 29.781 -11.479 1.00 70.25 97 ALA A C 1
ATOM 779 O O . ALA A 1 97 ? 9.734 30.305 -10.885 1.00 70.25 97 ALA A O 1
ATOM 780 N N . ILE A 1 98 ? 7.639 29.492 -10.875 1.00 78.81 98 ILE A N 1
ATOM 781 C CA . ILE A 1 98 ? 7.431 29.714 -9.442 1.00 78.81 98 ILE A CA 1
ATOM 782 C C . ILE A 1 98 ? 7.771 28.423 -8.705 1.00 78.81 98 ILE A C 1
ATOM 784 O O . ILE A 1 98 ? 7.106 27.398 -8.891 1.00 78.81 98 ILE A O 1
ATOM 788 N N . HIS A 1 99 ? 8.793 28.499 -7.854 1.00 82.75 99 HIS A N 1
ATOM 789 C CA . HIS A 1 99 ? 9.157 27.430 -6.934 1.00 82.75 99 HIS A CA 1
ATOM 790 C C . HIS A 1 99 ? 8.067 27.257 -5.880 1.00 82.75 99 HIS A C 1
ATOM 792 O O . HIS A 1 99 ? 7.765 28.177 -5.120 1.00 82.75 99 HIS A O 1
ATOM 798 N N . GLN A 1 100 ? 7.482 26.067 -5.824 1.00 83.75 100 GLN A N 1
ATOM 799 C CA . GLN A 1 100 ? 6.564 25.699 -4.759 1.00 83.75 100 GLN A CA 1
ATOM 800 C C . GLN A 1 100 ? 7.325 25.454 -3.463 1.00 83.75 100 GLN A C 1
ATOM 802 O O . GLN A 1 100 ? 8.477 25.011 -3.459 1.00 83.75 100 GLN A O 1
ATOM 807 N N . SER A 1 101 ? 6.648 25.653 -2.333 1.00 85.69 101 SER A N 1
ATOM 808 C CA . SER A 1 101 ? 7.207 25.209 -1.063 1.00 85.69 101 SER A CA 1
ATOM 809 C C . SER A 1 101 ? 7.427 23.691 -1.083 1.00 85.69 101 SER A C 1
ATOM 811 O O . SER A 1 101 ? 6.728 22.931 -1.768 1.00 85.69 101 SER A O 1
ATOM 813 N N . TRP A 1 102 ? 8.371 23.209 -0.274 1.00 84.25 102 TRP A N 1
ATOM 814 C CA . TRP A 1 102 ? 8.630 21.771 -0.166 1.00 84.25 102 TRP A CA 1
ATOM 815 C C . TRP A 1 102 ? 7.369 20.981 0.238 1.00 84.25 102 TRP A C 1
ATOM 817 O O . TRP A 1 102 ? 7.176 19.848 -0.207 1.00 84.25 102 TRP A O 1
ATOM 827 N N . ARG A 1 103 ? 6.482 21.580 1.055 1.00 85.88 103 ARG A N 1
ATOM 828 C CA . ARG A 1 103 ? 5.222 20.954 1.494 1.00 85.88 103 ARG A CA 1
ATOM 829 C C . ARG A 1 103 ? 4.255 20.774 0.333 1.00 85.88 103 ARG A C 1
ATOM 831 O O . ARG A 1 103 ? 3.641 19.716 0.226 1.00 85.88 103 ARG A O 1
ATOM 838 N N . GLU A 1 104 ? 4.110 21.792 -0.508 1.00 89.12 104 GLU A N 1
ATOM 839 C CA . GLU A 1 104 ? 3.239 21.755 -1.687 1.00 89.12 104 GLU A CA 1
ATOM 840 C C . GLU A 1 104 ? 3.774 20.776 -2.726 1.00 89.12 104 GLU A C 1
ATOM 842 O O . GLU A 1 104 ? 3.027 19.908 -3.175 1.00 89.12 104 GLU A O 1
ATOM 847 N N . THR A 1 105 ? 5.085 20.815 -2.975 1.00 90.62 105 THR A N 1
ATOM 848 C CA . THR A 1 105 ? 5.773 19.885 -3.880 1.00 90.62 105 THR A CA 1
ATOM 849 C C . THR A 1 105 ? 5.540 18.436 -3.439 1.00 90.62 105 THR A C 1
ATOM 851 O O . THR A 1 105 ? 5.083 17.598 -4.216 1.00 90.62 105 THR A O 1
ATOM 854 N N . TRP A 1 106 ? 5.787 18.127 -2.159 1.00 89.75 106 TRP A N 1
ATOM 855 C CA . TRP A 1 106 ? 5.574 16.779 -1.628 1.00 89.75 106 TRP A CA 1
ATOM 856 C C . TRP A 1 106 ? 4.104 16.362 -1.693 1.00 89.75 106 TRP A C 1
ATOM 858 O O . TRP A 1 106 ? 3.799 15.221 -2.042 1.00 89.75 106 TRP A O 1
ATOM 868 N N . LYS A 1 107 ? 3.180 17.279 -1.382 1.00 90.94 107 LYS A N 1
ATOM 869 C CA . LYS A 1 107 ? 1.740 17.021 -1.465 1.00 90.94 107 LYS A CA 1
ATOM 870 C C . LYS A 1 107 ? 1.323 16.695 -2.901 1.00 90.94 107 LYS A C 1
ATOM 872 O O . LYS A 1 107 ? 0.630 15.696 -3.091 1.00 90.94 107 LYS A O 1
ATOM 877 N N . SER A 1 108 ? 1.799 17.465 -3.881 1.00 91.69 108 SER A N 1
ATOM 878 C CA . SER A 1 108 ? 1.575 17.241 -5.313 1.00 91.69 108 SER A CA 1
ATOM 879 C C . SER A 1 108 ? 2.057 15.851 -5.735 1.00 91.69 108 SER A C 1
ATOM 881 O O . SER A 1 108 ? 1.256 15.028 -6.182 1.00 91.69 108 SER A O 1
ATOM 883 N N . ILE A 1 109 ? 3.317 15.511 -5.437 1.00 92.94 109 ILE A N 1
ATOM 884 C CA . ILE A 1 109 ? 3.889 14.191 -5.747 1.00 92.94 109 ILE A CA 1
ATOM 885 C C . ILE A 1 109 ? 3.093 13.069 -5.075 1.00 92.94 109 ILE A C 1
ATOM 887 O O . ILE A 1 109 ? 2.734 12.089 -5.726 1.00 92.94 109 ILE A O 1
ATOM 891 N N . SER A 1 110 ? 2.786 13.204 -3.783 1.00 91.62 110 SER A N 1
ATOM 892 C CA . SER A 1 110 ? 2.092 12.168 -3.008 1.00 91.62 110 SER A CA 1
ATOM 893 C C . SER A 1 110 ? 0.650 11.916 -3.452 1.00 91.62 110 SER A C 1
ATOM 895 O O . SER A 1 110 ? 0.101 10.869 -3.123 1.00 91.62 110 SER A O 1
ATOM 897 N N . SER A 1 111 ? 0.048 12.849 -4.196 1.00 92.19 111 SER A N 1
ATOM 898 C CA . SER A 1 111 ? -1.306 12.699 -4.736 1.00 92.19 111 SER A CA 1
ATOM 899 C C . SER A 1 111 ? -1.369 11.804 -5.979 1.00 92.19 111 SER A C 1
ATOM 901 O O . SER A 1 111 ? -2.417 11.231 -6.261 1.00 92.19 111 SER A O 1
ATOM 903 N N . VAL A 1 112 ? -0.247 11.642 -6.692 1.00 92.94 112 VAL A N 1
ATOM 904 C CA . VAL A 1 112 ? -0.164 10.874 -7.949 1.00 92.94 112 VAL A CA 1
ATOM 905 C C . VAL A 1 112 ? 0.724 9.638 -7.799 1.00 92.94 112 VAL A C 1
ATOM 907 O O . VAL A 1 112 ? 0.415 8.565 -8.323 1.00 92.94 112 VAL A O 1
ATOM 910 N N . TYR A 1 113 ? 1.827 9.760 -7.063 1.00 94.06 113 TYR A N 1
ATOM 911 C CA . TYR A 1 113 ? 2.866 8.742 -6.966 1.00 94.06 113 TYR A CA 1
ATOM 912 C C . TYR A 1 113 ? 2.923 8.096 -5.587 1.00 94.06 113 TYR A C 1
ATOM 914 O O . TYR A 1 113 ? 2.611 8.693 -4.556 1.00 94.06 113 TYR A O 1
ATOM 922 N N . GLN A 1 114 ? 3.383 6.847 -5.554 1.00 91.31 114 GLN A N 1
ATOM 923 C CA . GLN A 1 114 ? 3.627 6.158 -4.294 1.00 91.31 114 GLN A CA 1
ATOM 924 C C . GLN A 1 114 ? 4.798 6.803 -3.561 1.00 91.31 114 GLN A C 1
ATOM 926 O O . GLN A 1 114 ? 5.888 6.946 -4.111 1.00 91.31 114 GLN A O 1
ATOM 931 N N . THR A 1 115 ? 4.585 7.134 -2.291 1.00 89.50 115 THR A N 1
ATOM 932 C CA . THR A 1 115 ? 5.612 7.694 -1.411 1.00 89.50 115 THR A CA 1
ATOM 933 C C . THR A 1 115 ? 5.833 6.757 -0.225 1.00 89.50 115 THR A C 1
ATOM 935 O O . THR A 1 115 ? 4.973 6.574 0.633 1.00 89.50 115 THR A O 1
ATOM 938 N N . ASN A 1 116 ? 6.994 6.100 -0.196 1.00 83.56 116 ASN A N 1
ATOM 939 C CA . ASN A 1 116 ? 7.424 5.184 0.867 1.00 83.56 116 ASN A CA 1
ATOM 940 C C . ASN A 1 116 ? 6.400 4.098 1.298 1.00 83.56 116 ASN A C 1
ATOM 942 O O . ASN A 1 116 ? 6.374 3.655 2.452 1.00 83.56 116 ASN A O 1
ATOM 946 N N . VAL A 1 117 ? 5.557 3.610 0.382 1.00 80.69 117 VAL A N 1
ATOM 947 C CA . VAL A 1 117 ? 4.562 2.571 0.694 1.00 80.69 117 VAL A CA 1
ATOM 948 C C . VAL A 1 117 ? 5.268 1.224 0.776 1.00 80.69 117 VAL A C 1
ATOM 950 O O . VAL A 1 117 ? 5.722 0.689 -0.228 1.00 80.69 117 VAL A O 1
ATOM 953 N N . LYS A 1 118 ? 5.403 0.657 1.984 1.00 82.94 118 LYS A N 1
ATOM 954 C CA . LYS A 1 118 ? 6.029 -0.666 2.212 1.00 82.94 118 LYS A CA 1
ATOM 955 C C . LYS A 1 118 ? 7.403 -0.836 1.535 1.00 82.94 118 LYS A C 1
ATOM 957 O O . LYS A 1 118 ? 7.784 -1.968 1.223 1.00 82.94 118 LYS A O 1
ATOM 962 N N . LYS A 1 119 ? 8.175 0.254 1.416 1.00 85.38 119 LYS A N 1
ATOM 963 C CA . LYS A 1 119 ? 9.489 0.333 0.740 1.00 85.38 119 LYS A CA 1
ATOM 964 C C . LYS A 1 119 ? 9.435 0.379 -0.796 1.00 85.38 119 LYS A C 1
ATOM 966 O O . LYS A 1 119 ? 10.377 -0.080 -1.441 1.00 85.38 119 LYS A O 1
ATOM 971 N N . PHE A 1 120 ? 8.345 0.892 -1.352 1.00 87.56 120 PHE A N 1
ATOM 972 C CA . PHE A 1 120 ? 8.172 1.179 -2.772 1.00 87.56 120 PHE A CA 1
ATOM 973 C C . PHE A 1 120 ? 7.875 2.671 -2.986 1.00 87.56 120 PHE A C 1
ATOM 975 O O . PHE A 1 120 ? 7.340 3.331 -2.088 1.00 87.56 120 PHE A O 1
ATOM 982 N N . GLY A 1 121 ? 8.212 3.188 -4.171 1.00 88.88 121 GLY A N 1
ATOM 983 C CA . GLY A 1 121 ? 7.901 4.560 -4.585 1.00 88.88 121 GLY A CA 1
ATOM 984 C C . GLY A 1 121 ? 9.042 5.562 -4.397 1.00 88.88 121 GLY A C 1
ATOM 985 O O . GLY A 1 121 ? 10.206 5.208 -4.521 1.00 88.88 121 GLY A O 1
ATOM 986 N N . ILE A 1 122 ? 8.719 6.818 -4.102 1.00 90.31 122 ILE A N 1
ATOM 987 C CA . ILE A 1 122 ? 9.706 7.870 -3.822 1.00 90.31 122 ILE A CA 1
ATOM 988 C C . ILE A 1 122 ? 10.004 7.872 -2.320 1.00 90.31 122 ILE A C 1
ATOM 990 O O . ILE A 1 122 ? 9.085 7.868 -1.491 1.00 90.31 122 ILE A O 1
ATOM 994 N N . THR A 1 123 ? 11.288 7.829 -1.959 1.00 88.06 123 THR A N 1
ATOM 995 C CA . THR A 1 123 ? 11.723 7.940 -0.562 1.00 88.06 123 THR A CA 1
ATOM 996 C C . THR A 1 123 ? 11.836 9.396 -0.132 1.00 88.06 123 THR A C 1
ATOM 998 O O . THR A 1 123 ? 12.033 10.288 -0.955 1.00 88.06 123 THR A O 1
ATOM 1001 N N . ARG A 1 124 ? 11.754 9.639 1.181 1.00 83.75 124 ARG A N 1
ATOM 1002 C CA . ARG A 1 124 ? 11.998 10.979 1.728 1.00 83.75 124 ARG A CA 1
ATOM 1003 C C . ARG A 1 124 ? 13.448 11.403 1.535 1.00 83.75 124 ARG A C 1
ATOM 1005 O O . ARG A 1 124 ? 13.693 12.570 1.283 1.00 83.75 124 ARG A O 1
ATOM 1012 N N . GLU A 1 125 ? 14.382 10.462 1.622 1.00 85.94 125 GLU A N 1
ATOM 1013 C CA . GLU A 1 125 ? 15.809 10.719 1.436 1.00 85.94 125 GLU A CA 1
ATOM 1014 C C . GLU A 1 125 ? 16.108 11.159 -0.002 1.00 85.94 125 GLU A C 1
ATOM 1016 O O . GLU A 1 125 ? 16.798 12.150 -0.201 1.00 85.94 125 GLU A O 1
ATOM 1021 N N . CYS A 1 126 ? 15.522 10.486 -0.999 1.00 85.81 126 CYS A N 1
ATOM 1022 C CA . CYS A 1 126 ? 15.668 10.858 -2.408 1.00 85.81 126 CYS A CA 1
ATOM 1023 C C . CYS A 1 126 ? 15.021 12.219 -2.694 1.00 85.81 126 CYS A C 1
ATOM 1025 O O . CYS A 1 126 ? 15.617 13.061 -3.353 1.00 85.81 126 CYS A O 1
ATOM 1027 N N . PHE A 1 127 ? 13.835 12.473 -2.134 1.00 86.50 127 PHE A N 1
ATOM 1028 C CA . PHE A 1 127 ? 13.191 13.781 -2.245 1.00 86.50 127 PHE A CA 1
ATOM 1029 C C . PHE A 1 127 ? 14.022 14.900 -1.604 1.00 86.50 127 PHE A C 1
ATOM 1031 O O . PHE A 1 127 ? 14.160 15.968 -2.191 1.00 86.50 127 PHE A O 1
ATOM 1038 N N . LYS A 1 128 ? 14.612 14.648 -0.428 1.00 85.44 128 LYS A N 1
ATOM 1039 C CA . LYS A 1 128 ? 15.486 15.606 0.255 1.00 85.44 128 LYS A CA 1
ATOM 1040 C C . LYS A 1 128 ? 16.736 15.915 -0.572 1.00 85.44 128 LYS A C 1
ATOM 1042 O O . LYS A 1 128 ? 17.062 17.078 -0.725 1.00 85.44 128 LYS A O 1
ATOM 1047 N N . GLN A 1 129 ? 17.371 14.911 -1.176 1.00 87.19 129 GLN A N 1
ATOM 1048 C CA . GLN A 1 129 ? 18.527 15.126 -2.059 1.00 87.19 129 GLN A CA 1
ATOM 1049 C C . GLN A 1 129 ? 18.205 16.061 -3.234 1.00 87.19 129 GLN A C 1
ATOM 1051 O O . GLN A 1 129 ? 18.991 16.955 -3.538 1.00 87.19 129 GLN A O 1
ATOM 1056 N N . HIS A 1 130 ? 17.041 15.896 -3.871 1.00 87.00 130 HIS A N 1
ATOM 1057 C CA . HIS A 1 130 ? 16.612 16.797 -4.947 1.00 87.00 130 HIS A CA 1
ATOM 1058 C C . HIS A 1 130 ? 16.283 18.206 -4.442 1.00 87.00 130 HIS A C 1
ATOM 1060 O O . HIS A 1 130 ? 16.585 19.178 -5.128 1.00 87.00 130 HIS A O 1
ATOM 1066 N N . LEU A 1 131 ? 15.721 18.324 -3.235 1.00 83.88 131 LEU A N 1
ATOM 1067 C CA . LEU A 1 131 ? 15.490 19.614 -2.588 1.00 83.88 131 LEU A CA 1
ATOM 1068 C C . LEU A 1 131 ? 16.809 20.336 -2.279 1.00 83.88 131 LEU A C 1
ATOM 1070 O O . LEU A 1 131 ? 16.941 21.497 -2.631 1.00 83.88 131 LEU A O 1
ATOM 1074 N N . ASP A 1 132 ? 17.781 19.643 -1.683 1.00 84.25 132 ASP A N 1
ATOM 1075 C CA . ASP A 1 132 ? 19.084 20.207 -1.304 1.00 84.25 132 ASP A CA 1
ATOM 1076 C C . ASP A 1 132 ? 19.904 20.624 -2.543 1.00 84.25 132 ASP A C 1
ATOM 1078 O O . ASP A 1 132 ? 20.694 21.563 -2.491 1.00 84.25 132 ASP A O 1
ATOM 1082 N N . THR A 1 133 ? 19.695 19.946 -3.679 1.00 84.06 133 THR A N 1
ATOM 1083 C CA . THR A 1 133 ? 20.307 20.304 -4.974 1.00 84.06 133 THR A CA 1
ATOM 1084 C C . THR A 1 133 ? 19.592 21.487 -5.640 1.00 84.06 133 THR A C 1
ATOM 1086 O O . THR A 1 133 ? 20.176 22.191 -6.464 1.00 84.06 133 THR A O 1
ATOM 1089 N N . CYS A 1 134 ? 18.327 21.733 -5.293 1.00 79.00 134 CYS A N 1
ATOM 1090 C CA . CYS A 1 134 ? 17.595 22.903 -5.752 1.00 79.00 134 CYS A CA 1
ATOM 1091 C C . CYS A 1 134 ? 18.159 24.129 -5.029 1.00 79.00 134 CYS A C 1
ATOM 1093 O O . CYS A 1 134 ? 18.054 24.237 -3.811 1.00 79.00 134 CYS A O 1
ATOM 1095 N N . SER A 1 135 ? 18.688 25.113 -5.760 1.00 67.88 135 SER A N 1
ATOM 1096 C CA . SER A 1 135 ? 19.189 26.393 -5.207 1.00 67.88 135 SER A CA 1
ATOM 1097 C C . SER A 1 135 ? 18.078 27.309 -4.653 1.00 67.88 135 SER A C 1
ATOM 1099 O O . SER A 1 135 ? 18.220 28.521 -4.523 1.00 67.88 135 SER A O 1
ATOM 1101 N N . CYS A 1 136 ? 16.941 26.711 -4.343 1.00 66.56 136 CYS A N 1
ATOM 1102 C CA . CYS A 1 136 ? 15.632 27.275 -4.116 1.00 66.56 136 CYS A CA 1
ATOM 1103 C C . CYS A 1 136 ? 15.459 27.415 -2.605 1.00 66.56 136 CYS A C 1
ATOM 1105 O O . CYS A 1 136 ? 14.527 26.863 -2.022 1.00 66.56 136 CYS A O 1
ATOM 1107 N N . ASN A 1 137 ? 16.405 28.097 -1.951 1.00 54.22 137 ASN A N 1
ATOM 1108 C CA . ASN A 1 137 ? 16.363 28.389 -0.519 1.00 54.22 137 ASN A CA 1
ATOM 1109 C C . ASN A 1 137 ? 15.275 29.435 -0.235 1.00 54.22 137 ASN A C 1
ATOM 1111 O O . ASN A 1 137 ? 15.542 30.575 0.135 1.00 54.22 137 ASN A O 1
ATOM 1115 N N . VAL A 1 138 ? 14.015 29.052 -0.424 1.00 55.41 138 VAL A N 1
ATOM 1116 C CA . VAL A 1 138 ? 12.867 29.847 -0.005 1.00 55.41 138 VAL A CA 1
ATOM 1117 C C . VAL A 1 138 ? 12.587 29.495 1.452 1.00 55.41 138 VAL A C 1
ATOM 1119 O O . VAL A 1 138 ? 11.871 28.540 1.752 1.00 55.41 138 VAL A O 1
ATOM 1122 N N . GLY A 1 139 ? 13.180 30.276 2.360 1.00 46.94 139 GLY A N 1
ATOM 1123 C CA . GLY A 1 139 ? 12.723 30.358 3.748 1.00 46.94 139 GLY A CA 1
ATOM 1124 C C . GLY A 1 139 ? 13.731 30.005 4.839 1.00 46.94 139 GLY A C 1
ATOM 1125 O O . GLY A 1 139 ? 13.374 29.267 5.748 1.00 46.94 139 GLY A O 1
ATOM 1126 N N . VAL A 1 140 ? 14.934 30.582 4.807 1.00 37.19 140 VAL A N 1
ATOM 1127 C CA . VAL A 1 140 ? 15.596 31.054 6.037 1.00 37.19 140 VAL A CA 1
ATOM 1128 C C . VAL A 1 140 ? 16.193 32.421 5.716 1.00 37.19 140 VAL A C 1
ATOM 1130 O O . VAL A 1 140 ? 17.367 32.551 5.389 1.00 37.19 140 VAL A O 1
ATOM 1133 N N . THR A 1 141 ? 15.362 33.463 5.742 1.00 33.91 141 THR A N 1
ATOM 1134 C CA . THR A 1 141 ? 15.877 34.803 6.024 1.00 33.91 141 THR A CA 1
ATOM 1135 C C . THR A 1 141 ? 16.360 34.766 7.463 1.00 33.91 141 THR A C 1
ATOM 1137 O O . THR A 1 141 ? 15.573 34.908 8.398 1.00 33.91 141 THR A O 1
ATOM 1140 N N . THR A 1 142 ? 17.648 34.498 7.642 1.00 35.53 142 THR A N 1
ATOM 1141 C CA . THR A 1 142 ? 18.365 34.915 8.837 1.00 35.53 142 THR A CA 1
ATOM 1142 C C . THR A 1 142 ? 18.235 36.432 8.853 1.00 35.53 142 THR A C 1
ATOM 1144 O O . THR A 1 142 ? 18.874 37.110 8.052 1.00 35.53 142 THR A O 1
ATOM 1147 N N . GLU A 1 143 ? 17.317 36.968 9.658 1.00 36.03 143 GLU A N 1
ATOM 1148 C CA . GLU A 1 143 ? 17.338 38.395 9.953 1.00 36.03 143 GLU A CA 1
ATOM 1149 C C . GLU A 1 143 ? 18.673 38.669 10.639 1.00 36.03 143 GLU A C 1
ATOM 1151 O O . GLU A 1 143 ? 18.915 38.283 11.782 1.00 36.03 143 GLU A O 1
ATOM 1156 N N . GLU A 1 144 ? 19.576 39.254 9.865 1.00 33.50 144 GLU A N 1
ATOM 1157 C CA . GLU A 1 144 ? 20.824 39.817 10.330 1.00 33.50 144 GLU A CA 1
ATOM 1158 C C . GLU A 1 144 ? 20.468 40.914 11.348 1.00 33.50 144 GLU A C 1
ATOM 1160 O O . GLU A 1 144 ? 19.764 41.869 10.995 1.00 33.50 144 GLU A O 1
ATOM 1165 N N . PRO A 1 145 ? 20.863 40.794 12.629 1.00 35.94 145 PRO A N 1
ATOM 1166 C CA . PRO A 1 145 ? 20.606 41.852 13.585 1.00 35.94 145 PRO A CA 1
ATOM 1167 C C . PRO A 1 145 ? 21.409 43.075 13.155 1.00 35.94 145 PRO A C 1
ATOM 1169 O O . PRO A 1 145 ? 22.641 43.092 13.215 1.00 35.94 145 PRO A O 1
ATOM 1172 N N . GLN A 1 146 ? 20.676 44.100 12.719 1.00 36.84 146 GLN A N 1
ATOM 1173 C CA . GLN A 1 146 ? 21.184 45.437 12.458 1.00 36.84 146 GLN A CA 1
ATOM 1174 C C . GLN A 1 146 ? 22.085 45.875 13.613 1.00 36.84 146 GLN A C 1
ATOM 1176 O O . GLN A 1 146 ? 21.615 46.233 14.691 1.00 36.84 146 GLN A O 1
ATOM 1181 N N . THR A 1 147 ? 23.392 45.870 13.368 1.00 31.50 147 THR A N 1
ATOM 1182 C CA . THR A 1 147 ? 24.349 46.562 14.221 1.00 31.50 147 THR A CA 1
ATOM 1183 C C . THR A 1 147 ? 24.810 47.788 13.459 1.00 31.50 147 THR A C 1
ATOM 1185 O O . THR A 1 147 ? 25.700 47.747 12.617 1.00 31.50 147 THR A O 1
ATOM 1188 N N . THR A 1 148 ? 24.149 48.903 13.757 1.00 39.06 148 THR A N 1
ATOM 1189 C CA . THR A 1 148 ? 24.696 50.250 13.609 1.00 39.06 148 THR A CA 1
ATOM 1190 C C . THR A 1 148 ? 26.136 50.283 14.105 1.00 39.06 148 THR A C 1
ATOM 1192 O O . THR A 1 148 ? 26.357 50.096 15.300 1.00 39.06 148 THR A O 1
ATOM 1195 N N . GLN A 1 149 ? 27.089 50.585 13.222 1.00 35.06 149 GLN A N 1
ATOM 1196 C CA . GLN A 1 149 ? 28.359 51.200 13.599 1.00 35.06 149 GLN A CA 1
ATOM 1197 C C . GLN A 1 149 ? 28.951 51.993 12.423 1.00 35.06 149 GLN A C 1
ATOM 1199 O O . GLN A 1 149 ? 29.501 51.464 11.467 1.00 35.06 149 GLN A O 1
ATOM 1204 N N . THR A 1 150 ? 28.702 53.298 12.509 1.00 31.20 150 THR A N 1
ATOM 1205 C CA . THR A 1 150 ? 29.609 54.430 12.292 1.00 31.20 150 THR A CA 1
ATOM 1206 C C . THR A 1 150 ? 30.819 54.225 11.374 1.00 31.20 150 THR A C 1
ATOM 1208 O O . THR A 1 150 ? 31.799 53.573 11.716 1.00 31.20 150 THR A O 1
ATOM 1211 N N . THR A 1 151 ? 30.783 54.940 10.253 1.00 32.44 151 THR A N 1
ATOM 1212 C CA . THR A 1 151 ? 31.907 55.246 9.365 1.00 32.44 151 THR A CA 1
ATOM 1213 C C . THR A 1 151 ? 33.033 55.992 10.087 1.00 32.44 151 THR A C 1
ATOM 1215 O O . THR A 1 151 ? 32.802 57.098 10.582 1.00 32.44 151 THR A O 1
ATOM 1218 N N . ALA A 1 152 ? 34.254 55.454 10.051 1.00 32.47 152 ALA A N 1
ATOM 1219 C CA . ALA A 1 152 ? 35.485 56.238 10.131 1.00 32.47 152 ALA A CA 1
ATOM 1220 C C . ALA A 1 152 ? 36.686 55.487 9.512 1.00 32.47 152 ALA A C 1
ATOM 1222 O O . ALA A 1 152 ? 37.145 54.500 10.067 1.00 32.47 152 ALA A O 1
ATOM 1223 N N . VAL A 1 153 ? 37.177 56.042 8.396 1.00 34.09 153 VAL A N 1
ATOM 1224 C CA . VAL A 1 153 ? 38.593 56.365 8.115 1.00 34.09 153 VAL A CA 1
ATOM 1225 C C . VAL A 1 153 ? 39.622 55.232 7.853 1.00 34.09 153 VAL A C 1
ATOM 1227 O O . VAL A 1 153 ? 39.915 54.410 8.709 1.00 34.09 153 VAL A O 1
ATOM 1230 N N . ASP A 1 154 ? 40.249 55.380 6.673 1.00 31.30 154 ASP A N 1
ATOM 1231 C CA . ASP A 1 154 ? 41.626 55.065 6.229 1.00 31.30 154 ASP A CA 1
ATOM 1232 C C . ASP A 1 154 ? 42.072 53.668 5.728 1.00 31.30 154 ASP A C 1
ATOM 1234 O O . ASP A 1 154 ? 42.227 52.709 6.473 1.00 31.30 154 ASP A O 1
ATOM 1238 N N . ASN A 1 155 ? 42.402 53.671 4.422 1.00 37.09 155 ASN A N 1
ATOM 1239 C CA . ASN A 1 155 ? 43.679 53.316 3.769 1.00 37.09 155 ASN A CA 1
ATOM 1240 C C . ASN A 1 155 ? 44.388 51.996 4.134 1.00 37.09 155 ASN A C 1
ATOM 1242 O O . ASN A 1 155 ? 45.021 51.898 5.180 1.00 37.09 155 ASN A O 1
ATOM 1246 N N . ASN A 1 156 ? 44.506 51.066 3.178 1.00 37.47 156 ASN A N 1
ATOM 1247 C CA . ASN A 1 156 ? 45.639 50.994 2.233 1.00 37.47 156 ASN A CA 1
ATOM 1248 C C . ASN A 1 156 ? 45.662 49.670 1.454 1.00 37.47 156 ASN A C 1
ATOM 1250 O O . ASN A 1 156 ? 45.242 48.622 1.940 1.00 37.47 156 ASN A O 1
ATOM 1254 N N . ASP A 1 157 ? 46.216 49.784 0.250 1.00 37.44 157 ASP A N 1
ATOM 1255 C CA . ASP A 1 157 ? 46.638 48.743 -0.684 1.00 37.44 157 ASP A CA 1
ATOM 1256 C C . ASP A 1 157 ? 47.495 47.626 -0.061 1.00 37.44 157 ASP A C 1
ATOM 1258 O O . ASP A 1 157 ? 48.243 47.871 0.885 1.00 37.44 157 ASP A O 1
ATOM 1262 N N . ILE A 1 158 ? 47.468 46.436 -0.681 1.00 43.12 158 ILE A N 1
ATOM 1263 C CA . ILE A 1 158 ? 48.661 45.742 -1.215 1.00 43.12 158 ILE A CA 1
ATOM 1264 C C . ILE A 1 158 ? 48.233 44.513 -2.045 1.00 43.12 158 ILE A C 1
ATOM 1266 O O . ILE A 1 158 ? 47.430 43.685 -1.618 1.00 43.12 158 ILE A O 1
ATOM 1270 N N . GLU A 1 159 ? 48.790 44.448 -3.255 1.00 39.22 159 GLU A N 1
ATOM 1271 C CA . GLU A 1 159 ? 48.742 43.356 -4.232 1.00 39.22 159 GLU A CA 1
ATOM 1272 C C . GLU A 1 159 ? 49.593 42.124 -3.842 1.00 39.22 159 GLU A C 1
ATOM 1274 O O . GLU A 1 159 ? 50.423 42.188 -2.938 1.00 39.22 159 GLU A O 1
ATOM 1279 N N . ALA A 1 160 ? 49.461 41.084 -4.683 1.00 36.50 160 ALA A N 1
ATOM 1280 C CA . ALA A 1 160 ? 50.363 39.952 -4.977 1.00 36.50 160 ALA A CA 1
ATOM 1281 C C . ALA A 1 160 ? 49.859 38.601 -4.427 1.00 36.50 160 ALA A C 1
ATOM 1283 O O . ALA A 1 160 ? 49.697 38.447 -3.224 1.00 36.50 160 ALA A O 1
ATOM 1284 N N . ALA A 1 161 ? 49.427 37.618 -5.227 1.00 34.12 161 ALA A N 1
ATOM 1285 C CA . ALA A 1 161 ? 49.978 36.935 -6.416 1.00 34.12 161 ALA A CA 1
ATOM 1286 C C . ALA A 1 161 ? 50.595 35.570 -6.056 1.00 34.12 161 ALA A C 1
ATOM 1288 O O . ALA A 1 161 ? 51.402 35.492 -5.135 1.00 34.12 161 ALA A O 1
ATOM 1289 N N . SER A 1 162 ? 50.261 34.577 -6.897 1.00 37.03 162 SER A N 1
ATOM 1290 C CA . SER A 1 162 ? 50.974 33.311 -7.166 1.00 37.03 162 SER A CA 1
ATOM 1291 C C . SER A 1 162 ? 51.049 32.277 -6.033 1.00 37.03 162 SER A C 1
ATOM 1293 O O . SER A 1 162 ? 51.072 32.624 -4.864 1.00 37.03 162 SER A O 1
ATOM 1295 N N . GLU A 1 163 ? 51.188 30.970 -6.250 1.00 33.81 163 GLU A N 1
ATOM 1296 C CA . GLU A 1 163 ? 50.980 29.964 -7.316 1.00 33.81 163 GLU A CA 1
ATOM 1297 C C . GLU A 1 163 ? 51.516 28.643 -6.699 1.00 33.81 163 GLU A C 1
ATOM 1299 O O . GLU A 1 163 ? 52.163 28.687 -5.651 1.00 33.81 163 GLU A O 1
ATOM 1304 N N . SER A 1 164 ? 51.326 27.509 -7.389 1.00 44.28 164 SER A N 1
ATOM 1305 C CA . SER A 1 164 ? 51.913 26.162 -7.166 1.00 44.28 164 SER A CA 1
ATOM 1306 C C . SER A 1 164 ? 51.301 25.356 -6.007 1.00 44.28 164 SER A C 1
ATOM 1308 O O . SER A 1 164 ? 51.239 25.821 -4.875 1.00 44.28 164 SER A O 1
ATOM 1310 N N . GLU A 1 165 ? 50.605 24.234 -6.240 1.00 44.47 165 GLU A N 1
ATOM 1311 C CA . GLU A 1 165 ? 51.031 22.952 -6.851 1.00 44.47 165 GLU A CA 1
ATOM 1312 C C . GLU A 1 165 ? 52.293 22.393 -6.195 1.00 44.47 165 GLU A C 1
ATOM 1314 O O . GLU A 1 165 ? 53.366 22.927 -6.420 1.00 44.47 165 GLU A O 1
ATOM 1319 N N . ASP A 1 166 ? 52.142 21.332 -5.396 1.00 47.41 166 ASP A N 1
ATOM 1320 C CA . ASP A 1 166 ? 53.028 20.167 -5.454 1.00 47.41 166 ASP A CA 1
ATOM 1321 C C . ASP A 1 166 ? 52.423 18.981 -4.684 1.00 47.41 166 ASP A C 1
ATOM 1323 O O . ASP A 1 166 ? 52.022 19.067 -3.520 1.00 47.41 166 ASP A O 1
ATOM 1327 N N . ASP A 1 167 ? 52.341 17.872 -5.416 1.00 42.28 167 ASP A N 1
ATOM 1328 C CA . ASP A 1 167 ? 51.994 16.526 -4.989 1.00 42.28 167 ASP A CA 1
ATOM 1329 C C . ASP A 1 167 ? 53.079 15.943 -4.070 1.00 42.28 167 ASP A C 1
ATOM 1331 O O . ASP A 1 167 ? 54.236 15.822 -4.472 1.00 42.28 167 ASP A O 1
ATOM 1335 N N . GLU A 1 168 ? 52.703 15.433 -2.895 1.00 52.41 168 GLU A N 1
ATOM 1336 C CA . GLU A 1 168 ? 53.531 14.443 -2.198 1.00 52.41 168 GLU A CA 1
ATOM 1337 C C . GLU A 1 168 ? 52.673 13.285 -1.670 1.00 52.41 168 GLU A C 1
ATOM 1339 O O . GLU A 1 168 ? 52.140 13.269 -0.561 1.00 52.41 168 GLU A O 1
ATOM 1344 N N . PHE A 1 169 ? 52.522 12.295 -2.548 1.00 40.47 169 PHE A N 1
ATOM 1345 C CA . PHE A 1 169 ? 52.020 10.960 -2.261 1.00 40.47 169 PHE A CA 1
ATOM 1346 C C . PHE A 1 169 ? 53.086 10.171 -1.488 1.00 40.47 169 PHE A C 1
ATOM 1348 O O . PHE A 1 169 ? 54.135 9.835 -2.041 1.00 40.47 169 PHE A O 1
ATOM 1355 N N . VAL A 1 170 ? 52.803 9.821 -0.230 1.00 47.22 170 VAL A N 1
ATOM 1356 C CA . VAL A 1 170 ? 53.669 8.956 0.582 1.00 47.22 170 VAL A CA 1
ATOM 1357 C C . VAL A 1 170 ? 52.861 7.814 1.197 1.00 47.22 170 VAL A C 1
ATOM 1359 O O . VAL A 1 170 ? 51.975 8.029 2.015 1.00 47.22 170 VAL A O 1
ATOM 1362 N N . GLY A 1 171 ? 53.236 6.590 0.816 1.00 34.59 171 GLY A N 1
ATOM 1363 C CA . GLY A 1 171 ? 53.352 5.451 1.730 1.00 34.59 171 GLY A CA 1
ATOM 1364 C C . GLY A 1 171 ? 52.073 4.741 2.173 1.00 34.59 171 GLY A C 1
ATOM 1365 O O . GLY A 1 171 ? 51.465 5.092 3.177 1.00 34.59 171 GLY A O 1
ATOM 1366 N N . PHE A 1 172 ? 51.774 3.616 1.519 1.00 36.62 172 PHE A N 1
ATOM 1367 C CA . PHE A 1 172 ? 51.047 2.520 2.159 1.00 36.62 172 PHE A CA 1
ATOM 1368 C C . PHE A 1 172 ? 51.915 1.898 3.257 1.00 36.62 172 PHE A C 1
ATOM 1370 O O . PHE A 1 172 ? 53.040 1.471 2.984 1.00 36.62 172 PHE A O 1
ATOM 1377 N N . GLN A 1 173 ? 51.364 1.774 4.462 1.00 38.47 173 GLN A N 1
ATOM 1378 C CA . GLN A 1 173 ? 51.811 0.783 5.430 1.00 38.47 173 GLN A CA 1
ATOM 1379 C C . GLN A 1 173 ? 50.621 0.176 6.170 1.00 38.47 173 GLN A C 1
ATOM 1381 O O . GLN A 1 173 ? 49.620 0.829 6.452 1.00 38.47 173 GLN A O 1
ATOM 1386 N N . ASP A 1 174 ? 50.774 -1.123 6.353 1.00 36.19 174 ASP A N 1
ATOM 1387 C CA . ASP A 1 174 ? 49.790 -2.148 6.641 1.00 36.19 174 ASP A CA 1
ATOM 1388 C C . ASP A 1 174 ? 49.586 -2.348 8.156 1.00 36.19 174 ASP A C 1
ATOM 1390 O O . ASP A 1 174 ? 50.415 -1.944 8.970 1.00 36.19 174 ASP A O 1
ATOM 1394 N N . GLU A 1 175 ? 48.517 -3.081 8.467 1.00 41.53 175 GLU A N 1
ATOM 1395 C CA . GLU A 1 175 ? 48.210 -3.791 9.722 1.00 41.53 175 GLU A CA 1
ATOM 1396 C C . GLU A 1 175 ? 47.797 -2.973 10.961 1.00 41.53 175 GLU A C 1
ATOM 1398 O O . GLU A 1 175 ? 48.600 -2.299 11.601 1.00 41.53 175 GLU A O 1
ATOM 1403 N N . SER A 1 176 ? 46.546 -3.170 11.397 1.00 43.88 176 SER A N 1
ATOM 1404 C CA . SER A 1 176 ? 46.221 -3.520 12.791 1.00 43.88 176 SER A CA 1
ATOM 1405 C C . SER A 1 176 ? 44.753 -3.929 12.935 1.00 43.88 176 SER A C 1
ATOM 1407 O O . SER A 1 176 ? 43.838 -3.170 12.617 1.00 43.88 176 SER A O 1
ATOM 1409 N N . ASP A 1 177 ? 44.559 -5.139 13.454 1.00 41.88 177 ASP A N 1
ATOM 1410 C CA . ASP A 1 177 ? 43.309 -5.645 14.010 1.00 41.88 177 ASP A CA 1
ATOM 1411 C C . ASP A 1 177 ? 42.860 -4.789 15.207 1.00 41.88 177 ASP A C 1
ATOM 1413 O O . ASP A 1 177 ? 43.650 -4.503 16.110 1.00 41.88 177 ASP A O 1
ATOM 1417 N N . SER A 1 178 ? 41.575 -4.427 15.263 1.00 47.69 178 SER A N 1
ATOM 1418 C CA . SER A 1 178 ? 40.952 -3.961 16.504 1.00 47.69 178 SER A CA 1
ATOM 1419 C C . SER A 1 178 ? 39.446 -4.235 16.500 1.00 47.69 178 SER A C 1
ATOM 1421 O O . SER A 1 178 ? 38.661 -3.550 15.845 1.00 47.69 178 SER A O 1
ATOM 1423 N N . ASP A 1 179 ? 39.066 -5.282 17.230 1.00 44.59 179 ASP A N 1
ATOM 1424 C CA . ASP A 1 179 ? 37.729 -5.469 17.784 1.00 44.59 179 ASP A CA 1
ATOM 1425 C C . ASP A 1 179 ? 37.540 -4.478 18.945 1.00 44.59 179 ASP A C 1
ATOM 1427 O O . ASP A 1 179 ? 38.233 -4.609 19.954 1.00 44.59 179 ASP A O 1
ATOM 1431 N N . SER A 1 180 ? 36.579 -3.552 18.856 1.00 42.12 180 SER A N 1
ATOM 1432 C CA . SER A 1 180 ? 35.861 -3.046 20.038 1.00 42.12 180 SER A CA 1
ATOM 1433 C C . SER A 1 180 ? 34.655 -2.169 19.686 1.00 42.12 180 SER A C 1
ATOM 1435 O O . SER A 1 180 ? 34.779 -1.168 18.985 1.00 42.12 180 SER A O 1
ATOM 1437 N N . ASP A 1 181 ? 33.543 -2.563 20.299 1.00 35.75 181 ASP A N 1
ATOM 1438 C CA . ASP A 1 181 ? 32.516 -1.759 20.958 1.00 35.75 181 ASP A CA 1
ATOM 1439 C C . ASP A 1 181 ? 31.462 -0.953 20.181 1.00 35.75 181 ASP A C 1
ATOM 1441 O O . ASP A 1 181 ? 31.708 -0.028 19.412 1.00 35.75 181 ASP A O 1
ATOM 1445 N N . ASP A 1 182 ? 30.231 -1.341 20.530 1.00 47.56 182 ASP A N 1
ATOM 1446 C CA . ASP A 1 182 ? 28.954 -0.653 20.429 1.00 47.56 182 ASP A CA 1
ATOM 1447 C C . ASP A 1 182 ? 29.067 0.869 20.635 1.00 47.56 182 ASP A C 1
ATOM 1449 O O . ASP A 1 182 ? 29.142 1.363 21.761 1.00 47.56 182 ASP A O 1
ATOM 1453 N N . SER A 1 183 ? 28.971 1.628 19.543 1.00 42.31 183 SER A N 1
ATOM 1454 C CA . SER A 1 183 ? 28.566 3.031 19.586 1.00 42.31 183 SER A CA 1
ATOM 1455 C C . SER A 1 183 ? 27.097 3.131 19.183 1.00 42.31 183 SER A C 1
ATOM 1457 O O . SER A 1 183 ? 26.723 2.870 18.037 1.00 42.31 183 SER A O 1
ATOM 1459 N N . GLU A 1 184 ? 26.249 3.488 20.144 1.00 42.75 184 GLU A N 1
ATOM 1460 C CA . GLU A 1 184 ? 24.889 3.937 19.881 1.00 42.75 184 GLU A CA 1
ATOM 1461 C C . GLU A 1 184 ? 24.974 5.202 19.017 1.00 42.75 184 GLU A C 1
ATOM 1463 O O . GLU A 1 184 ? 25.425 6.243 19.485 1.00 42.75 184 GLU A O 1
ATOM 1468 N N . ASP A 1 185 ? 24.589 5.095 17.741 1.00 39.34 185 ASP A N 1
ATOM 1469 C CA . ASP A 1 185 ? 24.453 6.241 16.843 1.00 39.34 185 ASP A CA 1
ATOM 1470 C C . ASP A 1 185 ? 23.512 7.270 17.489 1.00 39.34 185 ASP A C 1
ATOM 1472 O O . ASP A 1 185 ? 22.284 7.103 17.500 1.00 39.34 185 ASP A O 1
ATOM 1476 N N . GLU A 1 186 ? 24.085 8.350 18.021 1.00 43.44 186 GLU A N 1
ATOM 1477 C CA . GLU A 1 186 ? 23.351 9.564 18.339 1.00 43.44 186 GLU A CA 1
ATOM 1478 C C . GLU A 1 186 ? 22.724 10.081 17.040 1.00 43.44 186 GLU A C 1
ATOM 1480 O O . GLU A 1 186 ? 23.382 10.639 16.161 1.00 43.44 186 GLU A O 1
ATOM 1485 N N . SER A 1 187 ? 21.418 9.852 16.882 1.00 41.38 187 SER A N 1
ATOM 1486 C CA . SER A 1 187 ? 20.668 10.420 15.772 1.00 41.38 187 SER A CA 1
ATOM 1487 C C . SER A 1 187 ? 20.596 11.931 15.969 1.00 41.38 187 SER A C 1
ATOM 1489 O O . SER A 1 187 ? 19.789 12.423 16.759 1.00 41.38 187 SER A O 1
ATOM 1491 N N . TYR A 1 188 ? 21.445 12.650 15.247 1.00 34.44 188 TYR A N 1
ATOM 1492 C CA . TYR A 1 188 ? 21.435 14.102 15.156 1.00 34.44 188 TYR A CA 1
ATOM 1493 C C . TYR A 1 188 ? 20.066 14.575 14.628 1.00 34.44 188 TYR A C 1
ATOM 1495 O O . TYR A 1 188 ? 19.742 14.416 13.447 1.00 34.44 188 TYR A O 1
ATOM 1503 N N . ASP A 1 189 ? 19.216 15.082 15.526 1.00 45.97 189 ASP A N 1
ATOM 1504 C CA . ASP A 1 189 ? 17.865 15.558 15.221 1.00 45.97 189 ASP A CA 1
ATOM 1505 C C . ASP A 1 189 ? 17.889 17.080 15.017 1.00 45.97 189 ASP A C 1
ATOM 1507 O O . ASP A 1 189 ? 17.709 17.862 15.951 1.00 45.97 189 ASP A O 1
ATOM 1511 N N . LEU A 1 190 ? 18.102 17.494 13.763 1.00 39.94 190 LEU A N 1
ATOM 1512 C CA . LEU A 1 190 ? 18.169 18.889 13.288 1.00 39.94 190 LEU A CA 1
ATOM 1513 C C . LEU A 1 190 ? 16.926 19.739 13.664 1.00 39.94 190 LEU A C 1
ATOM 1515 O O . LEU A 1 190 ? 16.927 20.958 13.511 1.00 39.94 190 LEU A O 1
ATOM 1519 N N . PHE A 1 191 ? 15.851 19.123 14.171 1.00 44.72 191 PHE A N 1
ATOM 1520 C CA . PHE A 1 191 ? 14.668 19.822 14.677 1.00 44.72 191 PHE A CA 1
ATOM 1521 C C . PHE A 1 191 ? 14.820 20.358 16.116 1.00 44.72 191 PHE A C 1
ATOM 1523 O O . PHE A 1 191 ? 13.999 21.182 16.520 1.00 44.72 191 PHE A O 1
ATOM 1530 N N . GLN A 1 192 ? 15.837 19.937 16.886 1.00 49.22 192 GLN A N 1
ATOM 1531 C CA . GLN A 1 192 ? 16.105 20.472 18.234 1.00 49.22 192 GLN A CA 1
ATOM 1532 C C . GLN A 1 192 ? 16.858 21.812 18.227 1.00 49.22 192 GLN A C 1
ATOM 1534 O O . GLN A 1 192 ? 16.621 22.627 19.114 1.00 49.22 192 GLN A O 1
ATOM 1539 N N . GLU A 1 193 ? 17.706 22.078 17.230 1.00 41.81 193 GLU A N 1
ATOM 1540 C CA . GLU A 1 193 ? 18.544 23.290 17.194 1.00 41.81 193 GLU A CA 1
ATOM 1541 C C . GLU A 1 193 ? 17.807 24.540 16.679 1.00 41.81 193 GLU A C 1
ATOM 1543 O O . GLU A 1 193 ? 18.152 25.659 17.046 1.00 41.81 193 GLU A O 1
ATOM 1548 N N . MET A 1 194 ? 16.740 24.380 15.884 1.00 38.06 194 MET A N 1
ATOM 1549 C CA . MET A 1 194 ? 16.060 25.514 15.227 1.00 38.06 194 MET A CA 1
ATOM 1550 C C . MET A 1 194 ? 14.917 26.161 16.032 1.00 38.06 194 MET A C 1
ATOM 1552 O O . MET A 1 194 ? 14.127 26.918 15.475 1.00 38.06 194 MET A O 1
ATOM 1556 N N . ASN A 1 195 ? 14.819 25.888 17.337 1.00 39.00 195 ASN A N 1
ATOM 1557 C CA . ASN A 1 195 ? 14.007 26.644 18.304 1.00 39.00 195 ASN A CA 1
ATOM 1558 C C . ASN A 1 195 ? 12.552 26.970 17.875 1.00 39.00 195 ASN A C 1
ATOM 1560 O O . ASN A 1 195 ? 12.027 28.046 18.159 1.00 39.00 195 ASN A O 1
ATOM 1564 N N . ILE A 1 196 ? 11.858 26.037 17.209 1.00 40.28 196 ILE A N 1
ATOM 1565 C CA . ILE A 1 196 ? 10.450 26.218 16.815 1.00 40.28 196 ILE A CA 1
ATOM 1566 C C . ILE A 1 196 ? 9.541 25.730 17.948 1.00 40.28 196 ILE A C 1
ATOM 1568 O O . ILE A 1 196 ? 8.924 24.666 17.874 1.00 40.28 196 ILE A O 1
ATOM 1572 N N . SER A 1 197 ? 9.451 26.523 19.015 1.00 37.06 197 SER A N 1
ATOM 1573 C CA . SER A 1 197 ? 8.286 26.488 19.900 1.00 37.06 197 SER A CA 1
ATOM 1574 C C . SER A 1 197 ? 7.303 27.558 19.427 1.00 37.06 197 SER A C 1
ATOM 1576 O O . SER A 1 197 ? 7.587 28.751 19.444 1.00 37.06 197 SER A O 1
ATOM 1578 N N . ALA A 1 198 ? 6.136 27.126 18.946 1.00 39.06 198 ALA A N 1
ATOM 1579 C CA . ALA A 1 198 ?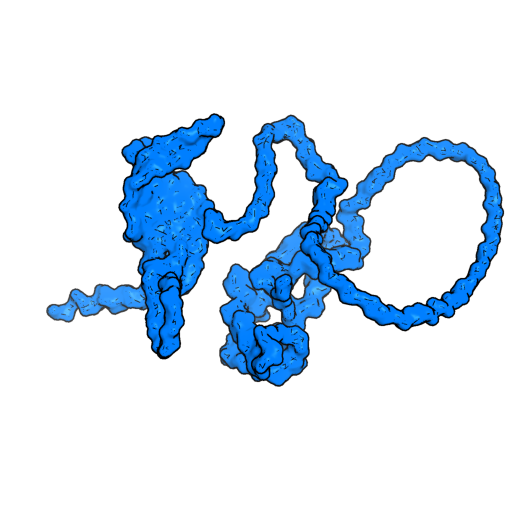 5.003 28.023 18.779 1.00 39.06 198 ALA A CA 1
ATOM 1580 C C . ALA A 1 198 ? 4.537 28.433 20.183 1.00 39.06 198 ALA A C 1
ATOM 1582 O O . ALA A 1 198 ? 3.889 27.655 20.884 1.00 39.06 198 ALA A O 1
ATOM 1583 N N . TRP A 1 199 ? 4.932 29.628 20.613 1.00 29.91 199 TRP A N 1
ATOM 1584 C CA . TRP A 1 199 ? 4.475 30.235 21.855 1.00 29.91 199 TRP A CA 1
ATOM 1585 C C . TRP A 1 199 ? 3.083 30.834 21.604 1.00 29.91 199 TRP A C 1
ATOM 1587 O O . TRP A 1 199 ? 2.952 31.914 21.038 1.00 29.91 199 TRP A O 1
ATOM 1597 N N . ASP A 1 200 ? 2.033 30.102 21.976 1.00 38.78 200 ASP A N 1
ATOM 1598 C CA . ASP A 1 200 ? 0.692 30.654 22.193 1.00 38.78 200 ASP A CA 1
ATOM 1599 C C . ASP A 1 200 ? 0.502 30.794 23.715 1.00 38.78 200 ASP A C 1
ATOM 1601 O O . ASP A 1 200 ? 0.446 29.771 24.407 1.00 38.78 200 ASP A O 1
ATOM 1605 N N . PRO A 1 201 ? 0.436 32.017 24.276 1.00 40.75 201 PRO A N 1
ATOM 1606 C CA . PRO A 1 201 ? 0.335 32.224 25.722 1.00 40.75 201 PRO A CA 1
ATOM 1607 C C . PRO A 1 201 ? -0.954 31.688 26.370 1.00 40.75 201 PRO A C 1
ATOM 1609 O O . PRO A 1 201 ? -1.042 31.697 27.595 1.00 40.75 201 PRO A O 1
ATOM 1612 N N . ASN A 1 202 ? -1.950 31.227 25.598 1.00 47.38 202 ASN A N 1
ATOM 1613 C CA . ASN A 1 202 ? -3.258 30.812 26.128 1.00 47.38 202 ASN A CA 1
ATOM 1614 C C . ASN A 1 202 ? -3.610 29.324 25.943 1.00 47.38 202 ASN A C 1
ATOM 1616 O O . ASN A 1 202 ? -4.683 28.886 26.369 1.00 47.38 202 ASN A O 1
ATOM 1620 N N . ALA A 1 203 ? -2.730 28.506 25.362 1.00 43.12 203 ALA A N 1
ATOM 1621 C CA . ALA A 1 203 ? -2.999 27.081 25.180 1.00 43.12 203 ALA A CA 1
ATOM 1622 C C . ALA A 1 203 ? -2.580 26.271 26.421 1.00 43.12 203 ALA A C 1
ATOM 1624 O O . ALA A 1 203 ? -1.440 25.833 26.556 1.00 43.12 203 ALA A O 1
ATOM 1625 N N . GLY A 1 204 ? -3.527 26.058 27.339 1.00 38.66 204 GLY A N 1
ATOM 1626 C CA . GLY A 1 204 ? -3.341 25.234 28.534 1.00 38.66 204 GLY A CA 1
ATOM 1627 C C . GLY A 1 204 ? -2.708 23.861 28.252 1.00 38.66 204 GLY A C 1
ATOM 1628 O O . GLY A 1 204 ? -3.079 23.165 27.304 1.00 38.66 204 GLY A O 1
ATOM 1629 N N . ASN A 1 205 ? -1.755 23.499 29.119 1.00 39.97 205 ASN A N 1
ATOM 1630 C CA . ASN A 1 205 ? -0.957 22.271 29.175 1.00 39.97 205 ASN A CA 1
ATOM 1631 C C . ASN A 1 205 ? -1.505 21.077 28.375 1.00 39.97 205 ASN A C 1
ATOM 1633 O O . ASN A 1 205 ? -2.387 20.346 28.836 1.00 39.97 205 ASN A O 1
ATOM 1637 N N . LYS A 1 206 ? -0.886 20.790 27.224 1.00 36.41 206 LYS A N 1
ATOM 1638 C CA . LYS A 1 206 ? -0.980 19.479 26.574 1.00 36.41 206 LYS A CA 1
ATOM 1639 C C . LYS A 1 206 ? 0.397 18.842 26.477 1.00 36.41 206 LYS A C 1
ATOM 1641 O O . LYS A 1 206 ? 1.291 19.320 25.793 1.00 36.41 206 LYS A O 1
ATOM 1646 N N . ILE A 1 207 ? 0.521 17.721 27.179 1.00 40.91 207 ILE A N 1
ATOM 1647 C CA . ILE A 1 207 ? 1.655 16.801 27.166 1.00 40.91 207 ILE A CA 1
ATOM 1648 C C . ILE A 1 207 ? 1.939 16.388 25.714 1.00 40.91 207 ILE A C 1
ATOM 1650 O O . ILE A 1 207 ? 1.142 15.680 25.093 1.00 40.91 207 ILE A O 1
ATOM 1654 N N . HIS A 1 208 ? 3.084 16.814 25.179 1.00 32.44 208 HIS A N 1
ATOM 1655 C CA . HIS A 1 208 ? 3.579 16.391 23.874 1.00 32.44 208 HIS A CA 1
ATOM 1656 C C . HIS A 1 208 ? 3.866 14.886 23.891 1.00 32.44 208 HIS A C 1
ATOM 1658 O O . HIS A 1 208 ? 4.866 14.423 24.436 1.00 32.44 208 HIS A O 1
ATOM 1664 N N . THR A 1 209 ? 2.981 14.098 23.284 1.00 39.38 209 THR A N 1
ATOM 1665 C CA . THR A 1 209 ? 3.234 12.683 23.002 1.00 39.38 209 THR A CA 1
ATOM 1666 C C . THR A 1 209 ? 3.628 12.540 21.536 1.00 39.38 209 THR A C 1
ATOM 1668 O O . THR A 1 209 ? 2.851 12.847 20.636 1.00 39.38 209 THR A O 1
ATOM 1671 N N . ARG A 1 210 ? 4.872 12.098 21.308 1.00 35.34 210 ARG A N 1
ATOM 1672 C CA . ARG A 1 210 ? 5.444 11.759 19.993 1.00 35.34 210 ARG A CA 1
ATOM 1673 C C . ARG A 1 210 ? 4.505 10.827 19.197 1.00 35.34 210 ARG A C 1
ATOM 1675 O O . ARG A 1 210 ? 3.850 9.981 19.814 1.00 35.34 210 ARG A O 1
ATOM 1682 N N . PRO A 1 211 ? 4.487 10.872 17.850 1.00 34.16 211 PRO A N 1
ATOM 1683 C CA . PRO A 1 211 ? 3.835 9.840 17.050 1.00 34.16 211 PRO A CA 1
ATOM 1684 C C . PRO A 1 211 ? 4.566 8.508 17.259 1.00 34.16 211 PRO A C 1
ATOM 1686 O O . PRO A 1 211 ? 5.702 8.307 16.831 1.00 34.16 211 PRO A O 1
ATOM 1689 N N . ARG A 1 212 ? 3.918 7.606 17.996 1.00 33.84 212 ARG A N 1
ATOM 1690 C CA . ARG A 1 212 ? 4.440 6.288 18.357 1.00 33.84 212 ARG A CA 1
ATOM 1691 C C . ARG A 1 212 ? 4.437 5.393 17.115 1.00 33.84 212 ARG A C 1
ATOM 1693 O O . ARG A 1 212 ? 3.424 5.288 16.429 1.00 33.84 212 ARG A O 1
ATOM 1700 N N . THR A 1 213 ? 5.546 4.710 16.837 1.00 35.72 213 THR A N 1
ATOM 1701 C CA . THR A 1 213 ? 5.566 3.555 15.926 1.00 35.72 213 THR A CA 1
ATOM 1702 C C . THR A 1 213 ? 4.481 2.570 16.344 1.00 35.72 213 THR A C 1
ATOM 1704 O O . THR A 1 213 ? 4.517 2.079 17.474 1.00 35.72 213 THR A O 1
ATOM 1707 N N . VAL A 1 214 ? 3.537 2.294 15.438 1.00 34.31 214 VAL A N 1
ATOM 1708 C CA . VAL A 1 214 ? 2.352 1.484 15.733 1.00 34.31 214 VAL A CA 1
ATOM 1709 C C . VAL A 1 214 ? 2.779 0.062 16.099 1.00 34.31 214 VAL A C 1
ATOM 1711 O O . VAL A 1 214 ? 3.201 -0.720 15.243 1.00 34.31 214 VAL A O 1
ATOM 1714 N N . SER A 1 215 ? 2.751 -0.263 17.392 1.00 43.06 215 SER A N 1
ATOM 1715 C CA . SER A 1 215 ? 3.141 -1.574 17.907 1.00 43.06 215 SER A CA 1
ATOM 1716 C C . SER A 1 215 ? 2.086 -2.607 17.515 1.00 43.06 215 SER A C 1
ATOM 1718 O O . SER A 1 215 ? 0.913 -2.292 17.339 1.00 43.06 215 SER A O 1
ATOM 1720 N N . ARG A 1 216 ? 2.450 -3.898 17.484 1.00 46.81 216 ARG A N 1
ATOM 1721 C CA . ARG A 1 216 ? 1.490 -5.024 17.376 1.00 46.81 216 ARG A CA 1
ATOM 1722 C C . ARG A 1 216 ? 0.380 -5.012 18.448 1.00 46.81 216 ARG A C 1
ATOM 1724 O O . ARG A 1 216 ? -0.515 -5.854 18.398 1.00 46.81 216 ARG A O 1
ATOM 1731 N N . HIS A 1 217 ? 0.474 -4.109 19.420 1.00 51.75 217 HIS A N 1
ATOM 1732 C CA . HIS A 1 217 ? -0.428 -3.933 20.549 1.00 51.75 217 HIS A CA 1
ATOM 1733 C C . HIS A 1 217 ? -1.201 -2.615 20.495 1.00 51.75 217 HIS A C 1
ATOM 1735 O O . HIS A 1 217 ? -1.879 -2.298 21.468 1.00 51.75 217 HIS A O 1
ATOM 1741 N N . ASP A 1 218 ? -1.122 -1.866 19.398 1.00 61.03 218 ASP A N 1
ATOM 1742 C CA . ASP A 1 218 ? -1.907 -0.653 19.229 1.00 61.03 218 ASP A CA 1
ATOM 1743 C C . ASP A 1 218 ? -3.351 -1.061 18.971 1.00 61.03 218 ASP A C 1
ATOM 1745 O O . ASP A 1 218 ? -3.737 -1.462 17.874 1.00 61.03 218 ASP A O 1
ATOM 1749 N N . TYR A 1 219 ? -4.131 -1.063 20.044 1.00 76.12 219 TYR A N 1
ATOM 1750 C CA . TYR A 1 219 ? -5.564 -1.260 19.984 1.00 76.12 219 TYR A CA 1
ATOM 1751 C C . TYR A 1 219 ? -6.245 0.096 19.825 1.00 76.12 219 TYR A C 1
ATOM 1753 O O . TYR A 1 219 ? -5.858 1.080 20.455 1.00 76.12 219 TYR A O 1
ATOM 1761 N N . GLN A 1 220 ? -7.288 0.141 19.004 1.00 84.94 220 GLN A N 1
ATOM 1762 C CA . GLN A 1 220 ? -8.199 1.278 19.008 1.00 84.94 220 GLN A CA 1
ATOM 1763 C C . GLN A 1 220 ? -9.207 1.057 20.133 1.00 84.94 220 GLN A C 1
ATOM 1765 O O . GLN A 1 220 ? -9.835 -0.001 20.208 1.00 84.94 220 GLN A O 1
ATOM 1770 N N . ASN A 1 221 ? -9.315 2.030 21.033 1.00 89.06 221 ASN A N 1
ATOM 1771 C CA . ASN A 1 221 ? -10.315 2.033 22.091 1.00 89.06 221 ASN A CA 1
ATOM 1772 C C . ASN A 1 221 ? -11.461 2.958 21.690 1.00 89.06 221 ASN A C 1
ATOM 1774 O O . ASN A 1 221 ? -11.224 4.132 21.416 1.00 89.06 221 ASN A O 1
ATOM 1778 N N . SER A 1 222 ? -12.686 2.453 21.736 1.00 91.75 222 SER A N 1
ATOM 1779 C CA . SER A 1 222 ? -13.907 3.249 21.640 1.00 91.75 222 SER A CA 1
ATOM 1780 C C . SER A 1 222 ? -14.775 3.029 22.878 1.00 91.75 222 SER A C 1
ATOM 1782 O O . SER A 1 222 ? -14.720 1.985 23.535 1.00 91.75 222 SER A O 1
ATOM 1784 N N . ILE A 1 223 ? -15.542 4.057 23.230 1.00 92.56 223 ILE A N 1
ATOM 1785 C CA . ILE A 1 223 ? -16.561 4.011 24.277 1.00 92.56 223 ILE A CA 1
ATOM 1786 C C . ILE A 1 223 ? -17.898 4.182 23.565 1.00 92.56 223 ILE A C 1
ATOM 1788 O O . ILE A 1 223 ? -18.060 5.145 22.818 1.00 92.56 223 ILE A O 1
ATOM 1792 N N . ILE A 1 224 ? -18.823 3.244 23.758 1.00 94.25 224 ILE A N 1
ATOM 1793 C CA . ILE A 1 224 ? -20.130 3.247 23.087 1.00 94.25 224 ILE A CA 1
ATOM 1794 C C . ILE A 1 224 ? -21.260 3.009 24.087 1.00 94.25 224 ILE A C 1
ATOM 1796 O O . ILE A 1 224 ? -21.057 2.407 25.144 1.00 94.25 224 ILE A O 1
ATOM 1800 N N . LEU A 1 225 ? -22.464 3.469 23.750 1.00 94.31 225 LEU A N 1
ATOM 1801 C CA . LEU A 1 225 ? -23.669 3.168 24.522 1.00 94.31 225 LEU A CA 1
ATOM 1802 C C . LEU A 1 225 ? -24.051 1.691 24.374 1.00 94.31 225 LEU A C 1
ATOM 1804 O O . LEU A 1 225 ? -23.728 1.051 23.373 1.00 94.31 225 LEU A O 1
ATOM 1808 N N . ARG A 1 226 ? -24.740 1.147 25.384 1.00 93.06 226 ARG A N 1
ATOM 1809 C CA . ARG A 1 226 ? -25.114 -0.274 25.428 1.00 93.06 226 ARG A CA 1
ATOM 1810 C C . ARG A 1 226 ? -26.020 -0.666 24.258 1.00 93.06 226 ARG A C 1
ATOM 1812 O O . ARG A 1 226 ? -25.775 -1.699 23.641 1.00 93.06 226 ARG A O 1
ATOM 1819 N N . ASP A 1 227 ? -26.974 0.195 23.924 1.00 95.19 227 ASP A N 1
ATOM 1820 C CA . ASP A 1 227 ? -27.963 -0.046 22.867 1.00 95.19 227 ASP A CA 1
ATOM 1821 C C . ASP A 1 227 ? -27.355 0.056 21.456 1.00 95.19 227 ASP A C 1
ATOM 1823 O O . ASP A 1 227 ? -27.889 -0.505 20.510 1.00 95.19 227 ASP A O 1
ATOM 1827 N N . ALA A 1 228 ? -26.186 0.695 21.321 1.00 95.38 228 ALA A N 1
ATOM 1828 C CA . ALA A 1 228 ? -25.459 0.835 20.057 1.00 95.38 228 ALA A CA 1
ATOM 1829 C C . ALA A 1 228 ? -24.434 -0.292 19.811 1.00 95.38 228 ALA A C 1
ATOM 1831 O O . ALA A 1 228 ? -23.665 -0.238 18.851 1.00 95.38 228 ALA A O 1
ATOM 1832 N N . LEU A 1 229 ? -24.356 -1.301 20.691 1.00 94.56 229 LEU A N 1
ATOM 1833 C CA . LEU A 1 229 ? -23.339 -2.352 20.588 1.00 94.56 229 LEU A CA 1
ATOM 1834 C C . LEU A 1 229 ? -23.475 -3.180 19.310 1.00 94.56 229 LEU A C 1
ATOM 1836 O O . LEU A 1 229 ? -22.464 -3.494 18.684 1.00 94.56 229 LEU A O 1
ATOM 1840 N N . GLU A 1 230 ? -24.698 -3.574 18.964 1.00 95.31 230 GLU A N 1
ATOM 1841 C CA . GLU A 1 230 ? -24.957 -4.459 17.825 1.00 95.31 230 GLU A CA 1
ATOM 1842 C C . GLU A 1 230 ? -24.633 -3.747 16.511 1.00 95.31 230 GLU A C 1
ATOM 1844 O O . GLU A 1 230 ? -23.785 -4.229 15.762 1.00 95.31 230 GLU A O 1
ATOM 1849 N N . GLU A 1 231 ? -25.155 -2.533 16.326 1.00 96.56 231 GLU A N 1
ATOM 1850 C CA . GLU A 1 231 ? -24.841 -1.671 15.181 1.00 96.56 231 GLU A CA 1
ATOM 1851 C C . GLU A 1 231 ? -23.330 -1.394 15.067 1.00 96.56 231 GLU A C 1
ATOM 1853 O O . GLU A 1 231 ? -22.746 -1.454 13.985 1.00 96.56 231 GLU A O 1
ATOM 1858 N N . HIS A 1 232 ? -22.638 -1.143 16.185 1.00 94.75 232 HIS A N 1
ATOM 1859 C CA . HIS A 1 232 ? -21.189 -0.932 16.159 1.00 94.75 232 HIS A CA 1
ATOM 1860 C C . HIS A 1 232 ? -20.418 -2.190 15.729 1.00 94.75 232 HIS A C 1
ATOM 1862 O O . HIS A 1 232 ? -19.416 -2.093 15.016 1.00 94.75 232 HIS A O 1
ATOM 1868 N N . LEU A 1 233 ? -20.858 -3.380 16.149 1.00 94.62 233 LEU A N 1
ATOM 1869 C CA . LEU A 1 233 ? -20.245 -4.645 15.738 1.00 94.62 233 LEU A CA 1
ATOM 1870 C C . LEU A 1 233 ? -20.522 -4.973 14.266 1.00 94.62 233 LEU A C 1
ATOM 1872 O O . LEU A 1 233 ? -19.625 -5.505 13.608 1.00 94.62 233 LEU A O 1
ATOM 1876 N N . GLU A 1 234 ? -21.705 -4.640 13.750 1.00 94.25 234 GLU A N 1
ATOM 1877 C CA . GLU A 1 234 ? -22.046 -4.741 12.324 1.00 94.25 234 GLU A CA 1
ATOM 1878 C C . GLU A 1 234 ? -21.180 -3.796 11.486 1.00 94.25 234 GLU A C 1
ATOM 1880 O O . GLU A 1 234 ? -20.476 -4.247 10.585 1.00 94.25 234 GLU A O 1
ATOM 1885 N N . ASN A 1 235 ? -21.072 -2.527 11.883 1.00 93.81 235 ASN A N 1
ATOM 1886 C CA . ASN A 1 235 ? -20.191 -1.558 11.229 1.00 93.81 235 ASN A CA 1
ATOM 1887 C C . ASN A 1 235 ? -18.722 -2.018 11.206 1.00 93.81 235 ASN A C 1
ATOM 1889 O O . ASN A 1 235 ? -18.029 -1.864 10.197 1.00 93.81 235 ASN A O 1
ATOM 1893 N N . LEU A 1 236 ? -18.224 -2.619 12.296 1.00 92.12 236 LEU A N 1
ATOM 1894 C CA . LEU A 1 236 ? -16.878 -3.208 12.338 1.00 92.12 236 LEU A CA 1
ATOM 1895 C C . LEU A 1 236 ? -16.750 -4.443 11.437 1.00 92.12 236 LEU A C 1
ATOM 1897 O O . LEU A 1 236 ? -15.700 -4.643 10.820 1.00 92.12 236 LEU A O 1
ATOM 1901 N N . SER A 1 237 ? -17.791 -5.276 11.379 1.00 90.75 237 SER A N 1
ATOM 1902 C CA . SER A 1 237 ? -17.869 -6.423 10.474 1.00 90.75 237 SER A CA 1
ATOM 1903 C C . SER A 1 237 ? -17.772 -5.965 9.021 1.00 90.75 237 SER A C 1
ATOM 1905 O O . SER A 1 237 ? -16.964 -6.518 8.279 1.00 90.75 237 SER A O 1
ATOM 1907 N N . ASP A 1 238 ? -18.493 -4.917 8.637 1.00 88.38 238 ASP A N 1
ATOM 1908 C CA . ASP A 1 238 ? -18.531 -4.420 7.261 1.00 88.38 238 ASP A CA 1
ATOM 1909 C C . ASP A 1 238 ? -17.247 -3.682 6.882 1.00 88.38 238 ASP A C 1
ATOM 1911 O O . ASP A 1 238 ? -16.612 -4.007 5.876 1.00 88.38 238 ASP A O 1
ATOM 1915 N N . THR A 1 239 ? -16.781 -2.775 7.745 1.00 89.00 239 THR A N 1
ATOM 1916 C CA . THR A 1 239 ? -15.557 -1.984 7.521 1.00 89.00 239 THR A CA 1
ATOM 1917 C C . THR A 1 239 ? -14.329 -2.875 7.333 1.00 89.00 239 THR A C 1
ATOM 1919 O O . THR A 1 239 ? -13.463 -2.599 6.502 1.00 89.00 239 THR A O 1
ATOM 1922 N N . HIS A 1 240 ? -14.236 -3.965 8.099 1.00 86.31 240 HIS A N 1
ATOM 1923 C CA . HIS A 1 240 ? -13.122 -4.907 7.997 1.00 86.31 240 HIS A CA 1
ATOM 1924 C C . HIS A 1 240 ? -13.440 -6.137 7.136 1.00 86.31 240 HIS A C 1
ATOM 1926 O O . HIS A 1 240 ? -12.548 -6.960 6.908 1.00 86.31 240 HIS A O 1
ATOM 1932 N N . ASN A 1 241 ? -14.675 -6.249 6.638 1.00 87.62 241 ASN A N 1
ATOM 1933 C CA . ASN A 1 241 ? -15.202 -7.371 5.865 1.00 87.62 241 ASN A CA 1
ATOM 1934 C C . ASN A 1 241 ? -14.965 -8.730 6.581 1.00 87.62 241 ASN A C 1
ATOM 1936 O O . ASN A 1 241 ? -14.377 -9.688 6.071 1.00 87.62 241 ASN A O 1
ATOM 1940 N N . VAL A 1 242 ? -15.382 -8.797 7.848 1.00 88.44 242 VAL A N 1
ATOM 1941 C CA . VAL A 1 242 ? -15.158 -9.921 8.766 1.00 88.44 242 VAL A CA 1
ATOM 1942 C C . VAL A 1 242 ? -16.425 -10.365 9.466 1.00 88.44 242 VAL A C 1
ATOM 1944 O O . VAL A 1 242 ? -16.952 -9.673 10.320 1.00 88.44 242 VAL A O 1
ATOM 1947 N N . HIS A 1 243 ? -16.806 -11.626 9.282 1.00 89.75 243 HIS A N 1
ATOM 1948 C CA . HIS A 1 243 ? -17.814 -12.208 10.163 1.00 89.75 243 HIS A CA 1
ATOM 1949 C C . HIS A 1 243 ? -17.224 -12.438 11.561 1.00 89.75 243 HIS A C 1
ATOM 1951 O O . HIS A 1 243 ? -16.361 -13.308 11.752 1.00 89.75 243 HIS A O 1
ATOM 1957 N N . LEU A 1 244 ? -17.714 -11.689 12.545 1.00 92.38 244 LEU A N 1
ATOM 1958 C CA . LEU A 1 244 ? -17.349 -11.819 13.951 1.00 92.38 244 LEU A CA 1
ATOM 1959 C C . LEU A 1 244 ? -18.140 -12.946 14.623 1.00 92.38 244 LEU A C 1
ATOM 1961 O O . LEU A 1 244 ? -19.313 -13.165 14.342 1.00 92.38 244 LEU A O 1
ATOM 1965 N N . LYS A 1 245 ? -17.486 -13.706 15.503 1.00 94.12 245 LYS A N 1
ATOM 1966 C CA . LYS A 1 245 ? -18.123 -14.703 16.373 1.00 94.12 245 LYS A CA 1
ATOM 1967 C C . LYS A 1 245 ? -17.624 -14.533 17.795 1.00 94.12 245 LYS A C 1
ATOM 1969 O O . LYS A 1 245 ? -16.431 -14.309 18.011 1.00 94.12 245 LYS A O 1
ATOM 1974 N N . VAL A 1 246 ? -18.521 -14.675 18.767 1.00 95.31 246 VAL A N 1
ATOM 1975 C CA . VAL A 1 246 ? -18.145 -14.709 20.183 1.00 95.31 246 VAL A CA 1
ATOM 1976 C C . VAL A 1 246 ? -17.320 -15.969 20.434 1.00 95.31 246 VAL A C 1
ATOM 1978 O O . VAL A 1 246 ? -17.762 -17.080 20.160 1.00 95.31 246 VAL A O 1
ATOM 1981 N N . THR A 1 247 ? -16.102 -15.792 20.937 1.00 92.75 247 THR A N 1
ATOM 1982 C CA . THR A 1 247 ? -15.163 -16.892 21.220 1.00 92.75 247 THR A CA 1
ATOM 1983 C C . THR A 1 247 ? -14.928 -17.104 22.704 1.00 92.75 247 THR A C 1
ATOM 1985 O O . THR A 1 247 ? -14.599 -18.208 23.125 1.00 92.75 247 THR A O 1
ATOM 1988 N N . GLN A 1 248 ? -15.074 -16.051 23.506 1.00 94.38 248 GLN A N 1
ATOM 1989 C CA . GLN A 1 248 ? -14.857 -16.117 24.941 1.00 94.38 248 GLN A CA 1
ATOM 1990 C C . GLN A 1 248 ? -15.749 -15.105 25.644 1.00 94.38 248 GLN A C 1
ATOM 1992 O O . GLN A 1 248 ? -15.855 -13.957 25.214 1.00 94.38 248 GLN A O 1
ATOM 1997 N N . VAL A 1 249 ? -16.340 -15.530 26.754 1.00 96.75 249 VAL A N 1
ATOM 1998 C CA . VAL A 1 249 ? -17.045 -14.669 27.700 1.00 96.75 249 VAL A CA 1
ATOM 1999 C C . VAL A 1 249 ? -16.414 -14.916 29.063 1.00 96.75 249 VAL A C 1
ATOM 2001 O O . VAL A 1 249 ? -16.288 -16.064 29.483 1.00 96.75 249 VAL A O 1
ATOM 2004 N N . LYS A 1 250 ? -15.940 -13.862 29.726 1.00 96.44 250 LYS A N 1
ATOM 2005 C CA . LYS A 1 250 ? -15.262 -13.973 31.022 1.00 96.44 250 LYS A CA 1
ATOM 2006 C C . LYS A 1 250 ? -15.656 -12.809 31.926 1.00 96.44 250 LYS A C 1
ATOM 2008 O O . LYS A 1 250 ? -15.533 -11.660 31.511 1.00 96.44 250 LYS A O 1
ATOM 2013 N N . LYS A 1 251 ? -16.046 -13.095 33.173 1.00 96.94 251 LYS A N 1
ATOM 2014 C CA . LYS A 1 251 ? -16.137 -12.068 34.222 1.00 96.94 251 LYS A CA 1
ATOM 2015 C C . LYS A 1 251 ? -14.738 -11.592 34.603 1.00 96.94 251 LYS A C 1
ATOM 2017 O O . LYS A 1 251 ? -13.841 -12.406 34.830 1.00 96.94 251 LYS A O 1
ATOM 2022 N N . THR A 1 252 ? -14.531 -10.284 34.618 1.00 95.56 252 THR A N 1
ATOM 2023 C CA . THR A 1 252 ? -13.229 -9.675 34.887 1.00 95.56 252 THR A CA 1
ATOM 2024 C C . THR A 1 252 ? -13.405 -8.348 35.608 1.00 95.56 252 THR A C 1
ATOM 2026 O O . THR A 1 252 ? -14.437 -7.697 35.484 1.00 95.56 252 THR A O 1
ATOM 2029 N N . ILE A 1 253 ? -12.368 -7.946 36.334 1.00 94.06 253 ILE A N 1
ATOM 2030 C CA . ILE A 1 253 ? -12.249 -6.598 36.882 1.00 94.06 253 ILE A CA 1
ATOM 2031 C C . ILE A 1 253 ? -11.351 -5.816 35.926 1.00 94.06 253 ILE A C 1
ATOM 2033 O O . ILE A 1 253 ? -10.296 -6.320 35.527 1.00 94.06 253 ILE A O 1
ATOM 2037 N N . VAL A 1 254 ? -11.787 -4.632 35.506 1.00 90.62 254 VAL A N 1
ATOM 2038 C CA . VAL A 1 254 ? -10.996 -3.717 34.680 1.00 90.62 254 VAL A CA 1
ATOM 2039 C C . VAL A 1 254 ? -10.763 -2.443 35.469 1.00 90.62 254 VAL A C 1
ATOM 2041 O O . VAL A 1 254 ? -11.700 -1.817 35.954 1.00 90.62 254 VAL A O 1
ATOM 2044 N N . SER A 1 255 ? -9.497 -2.065 35.574 1.00 87.88 255 SER A N 1
ATOM 2045 C CA . SER A 1 255 ? -9.091 -0.768 36.088 1.00 87.88 255 SER A CA 1
ATOM 2046 C C . SER A 1 255 ? -9.226 0.286 34.996 1.00 87.88 255 SER A C 1
ATOM 2048 O O . SER A 1 255 ? -8.609 0.165 33.932 1.00 87.88 255 SER A O 1
ATOM 2050 N N . MET A 1 256 ? -10.028 1.313 35.251 1.00 82.38 256 MET A N 1
ATOM 2051 C CA . MET A 1 256 ? -10.148 2.490 34.399 1.00 82.38 256 MET A CA 1
ATOM 2052 C C . MET A 1 256 ? -9.590 3.698 35.140 1.00 82.38 256 MET A C 1
ATOM 2054 O O . MET A 1 256 ? -9.943 3.949 36.288 1.00 82.38 256 MET A O 1
ATOM 2058 N N . LYS A 1 257 ? -8.710 4.448 34.473 1.00 81.00 257 LYS A N 1
ATOM 2059 C CA . LYS A 1 257 ? -8.262 5.746 34.975 1.00 81.00 257 LYS A CA 1
ATOM 2060 C C . LYS A 1 257 ? -9.340 6.772 34.665 1.00 81.00 257 LYS A C 1
ATOM 2062 O O . LYS A 1 257 ? -9.617 7.027 33.491 1.00 81.00 257 LYS A O 1
ATOM 2067 N N . VAL A 1 258 ? -9.949 7.317 35.706 1.00 81.38 258 VAL A N 1
ATOM 2068 C CA . VAL A 1 258 ? -10.794 8.508 35.610 1.00 81.38 258 VAL A CA 1
ATOM 2069 C C . VAL A 1 258 ? -9.868 9.731 35.701 1.00 81.38 258 VAL A C 1
ATOM 2071 O O . VAL A 1 258 ? -8.681 9.590 36.014 1.00 81.38 258 VAL A O 1
ATOM 2074 N N . ARG A 1 259 ? -10.345 10.916 35.296 1.00 74.56 259 ARG A N 1
ATOM 2075 C CA . ARG A 1 259 ? -9.568 12.165 35.408 1.00 74.56 259 ARG A CA 1
ATOM 2076 C C . ARG A 1 259 ? -9.013 12.285 36.842 1.00 74.56 259 ARG A C 1
ATOM 2078 O O . ARG A 1 259 ? -9.656 11.823 37.773 1.00 74.56 259 ARG A O 1
ATOM 2085 N N . ASP A 1 260 ? -7.805 12.833 36.974 1.00 76.00 260 ASP A N 1
ATOM 2086 C CA . ASP A 1 260 ? -7.097 13.041 38.253 1.00 76.00 260 ASP A CA 1
ATOM 2087 C C . ASP A 1 260 ? -6.450 11.801 38.904 1.00 76.00 260 ASP A C 1
ATOM 2089 O O . ASP A 1 260 ? -6.342 11.699 40.119 1.00 76.00 260 ASP A O 1
ATOM 2093 N N . ASN A 1 261 ? -5.926 10.870 38.091 1.00 79.88 261 ASN A N 1
ATOM 2094 C CA . ASN A 1 261 ? -5.165 9.686 38.541 1.00 79.88 261 ASN A CA 1
ATOM 2095 C C . ASN A 1 261 ? -5.932 8.696 39.439 1.00 79.88 261 ASN A C 1
ATOM 2097 O O . ASN A 1 261 ? -5.346 7.700 39.868 1.00 79.88 261 ASN A O 1
ATOM 2101 N N . GLU A 1 262 ? -7.229 8.894 39.659 1.00 85.50 262 GLU A N 1
ATOM 2102 C CA . GLU A 1 262 ? -8.056 7.924 40.363 1.00 85.50 262 GLU A CA 1
ATOM 2103 C C . GLU A 1 262 ? -8.311 6.691 39.485 1.00 85.50 262 GLU A C 1
ATOM 2105 O O . GLU A 1 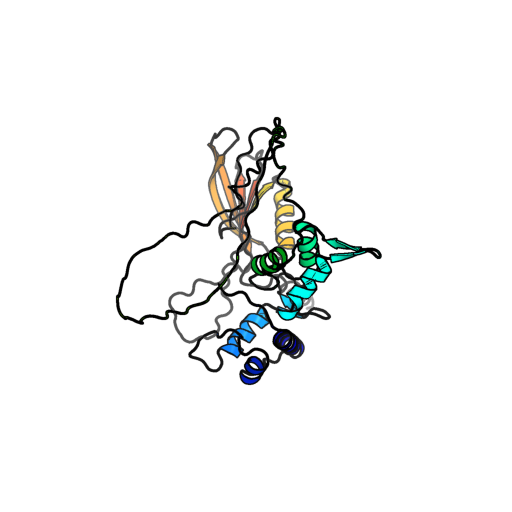262 ? -8.805 6.760 38.352 1.00 85.50 262 GLU A O 1
ATOM 2110 N N . GLU A 1 263 ? -7.930 5.527 40.009 1.00 88.94 263 GLU A N 1
ATOM 2111 C CA . GLU A 1 263 ? -8.148 4.236 39.370 1.00 88.94 263 GLU A CA 1
ATOM 2112 C C . GLU A 1 263 ? -9.438 3.617 39.910 1.00 88.94 263 GLU A C 1
ATOM 2114 O O . GLU A 1 263 ? -9.483 3.095 41.025 1.00 88.94 263 GLU A O 1
ATOM 2119 N N . VAL A 1 264 ? -10.492 3.631 39.098 1.00 89.62 264 VAL A N 1
ATOM 2120 C CA . VAL A 1 264 ? -11.749 2.960 39.429 1.00 89.62 264 VAL A CA 1
ATOM 2121 C C . VAL A 1 264 ? -11.685 1.524 38.922 1.00 89.62 264 VAL A C 1
ATOM 2123 O O . VAL A 1 264 ? -11.440 1.265 37.740 1.00 89.62 264 VAL A O 1
ATOM 2126 N N . ARG A 1 265 ? -11.909 0.564 39.822 1.00 92.44 265 ARG A N 1
ATOM 2127 C CA . ARG A 1 265 ? -12.004 -0.859 39.482 1.00 92.44 265 ARG A CA 1
ATOM 2128 C C . ARG A 1 265 ? -13.454 -1.223 39.217 1.00 92.44 265 ARG A C 1
ATOM 2130 O O . ARG A 1 265 ? -14.263 -1.263 40.137 1.00 92.44 265 ARG A O 1
ATOM 2137 N N . LEU A 1 266 ? -13.763 -1.529 37.965 1.00 93.06 266 LEU A N 1
ATOM 2138 C CA . LEU A 1 266 ? -15.101 -1.919 37.541 1.00 93.06 266 LEU A CA 1
ATOM 2139 C C . LEU A 1 266 ? -15.173 -3.434 37.378 1.00 93.06 266 LEU A C 1
ATOM 2141 O O . LEU A 1 266 ? -14.360 -4.032 36.668 1.00 93.06 266 LEU A O 1
ATOM 2145 N N . LEU A 1 267 ? -16.157 -4.056 38.027 1.00 96.06 267 LEU A N 1
ATOM 2146 C CA . LEU A 1 267 ? -16.517 -5.447 37.777 1.00 96.06 267 LEU A CA 1
ATOM 2147 C C . LEU A 1 267 ? -17.441 -5.508 36.558 1.00 96.06 267 LEU A C 1
ATOM 2149 O O . LEU A 1 267 ? -18.368 -4.709 36.418 1.00 96.06 267 LEU A O 1
ATOM 2153 N N . GLY A 1 268 ? -17.173 -6.447 35.657 1.00 96.12 268 GLY A N 1
ATOM 2154 C CA . GLY A 1 268 ? -18.004 -6.621 34.480 1.00 96.12 268 GLY A CA 1
ATOM 2155 C C . GLY A 1 268 ? -17.722 -7.903 33.717 1.00 96.12 268 GLY A C 1
ATOM 2156 O O . GLY A 1 268 ? -16.906 -8.751 34.095 1.00 96.12 268 GLY A O 1
ATOM 2157 N N . THR A 1 269 ? -18.391 -8.030 32.581 1.00 97.44 269 THR A N 1
ATOM 2158 C CA . THR A 1 269 ? -18.251 -9.155 31.662 1.00 97.44 269 THR A CA 1
ATOM 2159 C C . THR A 1 269 ? -17.491 -8.722 30.414 1.00 97.44 269 THR A C 1
ATOM 2161 O O . THR A 1 269 ? -17.910 -7.824 29.692 1.00 97.44 269 THR A O 1
ATOM 2164 N N . MET A 1 270 ? -16.378 -9.391 30.116 1.00 97.19 270 MET A N 1
ATOM 2165 C CA . MET A 1 270 ? -15.628 -9.205 28.876 1.00 97.19 270 MET A CA 1
ATOM 2166 C C . MET A 1 270 ? -16.033 -10.262 27.845 1.00 97.19 270 MET A C 1
ATOM 2168 O O . MET A 1 270 ? -15.779 -11.457 28.030 1.00 97.19 270 MET A O 1
ATOM 2172 N N . LYS A 1 271 ? -16.624 -9.818 26.733 1.00 97.69 271 LYS A N 1
ATOM 2173 C CA . LYS A 1 271 ? -16.907 -10.627 25.543 1.00 97.69 271 LYS A CA 1
ATOM 2174 C C . LYS A 1 271 ? -15.798 -10.424 24.511 1.00 97.69 271 LYS A C 1
ATOM 2176 O O . LYS A 1 271 ? -15.452 -9.301 24.163 1.00 97.69 271 LYS A O 1
ATOM 2181 N N . THR A 1 272 ? -15.221 -11.514 24.017 1.00 95.69 272 THR A N 1
ATOM 2182 C CA . THR A 1 272 ? -14.216 -11.487 22.947 1.00 95.69 272 THR A CA 1
ATOM 2183 C C . THR A 1 272 ? -14.814 -12.032 21.663 1.00 95.69 272 THR A C 1
ATOM 2185 O O . THR A 1 272 ? -15.139 -13.219 21.575 1.00 95.69 272 THR A O 1
ATOM 2188 N N . PHE A 1 273 ? -14.887 -11.180 20.653 1.00 95.00 273 PHE A N 1
ATOM 2189 C CA . PHE A 1 273 ? -15.247 -11.531 19.293 1.00 95.00 273 PHE A CA 1
ATOM 2190 C C . PHE A 1 273 ? -13.974 -11.776 18.487 1.00 95.00 273 PHE A C 1
ATOM 2192 O O . PHE A 1 273 ? -12.988 -11.046 18.611 1.00 95.00 273 PHE A O 1
ATOM 2199 N N . ALA A 1 274 ? -13.975 -12.812 17.663 1.00 92.19 274 ALA A N 1
ATOM 2200 C CA . ALA A 1 274 ? -12.907 -13.062 16.708 1.00 92.19 274 ALA A CA 1
ATOM 2201 C C . ALA A 1 274 ? -13.502 -13.294 15.324 1.00 92.19 274 ALA A C 1
ATOM 2203 O O . ALA A 1 274 ? -14.655 -13.708 15.200 1.00 92.19 274 ALA A O 1
ATOM 2204 N N . CYS A 1 275 ? -12.700 -13.069 14.286 1.00 90.25 275 CYS A N 1
ATOM 2205 C CA . CYS A 1 275 ? -13.083 -13.469 12.937 1.00 90.25 275 CYS A CA 1
ATOM 2206 C C . CYS A 1 275 ? -13.433 -14.971 12.905 1.00 90.25 275 CYS A C 1
ATOM 2208 O O . CYS A 1 275 ? -12.741 -15.781 13.523 1.00 90.25 275 CYS A O 1
ATOM 2210 N N . HIS A 1 276 ? -14.464 -15.369 12.157 1.00 81.56 276 HIS A N 1
ATOM 2211 C CA . HIS A 1 276 ? -14.903 -16.765 12.021 1.00 81.56 276 HIS A CA 1
ATOM 2212 C C . HIS A 1 276 ? -13.803 -17.730 11.532 1.00 81.56 276 HIS A C 1
ATOM 2214 O O . HIS A 1 276 ? -13.900 -18.934 11.760 1.00 81.56 276 HIS A O 1
ATOM 2220 N N . ARG A 1 277 ? -12.750 -17.221 10.870 1.00 71.06 277 ARG A N 1
ATOM 2221 C CA . ARG A 1 277 ? -11.561 -17.999 10.459 1.00 71.06 277 ARG A CA 1
ATOM 2222 C C . ARG A 1 277 ? -10.417 -17.959 11.470 1.00 71.06 277 ARG A C 1
ATOM 2224 O O . ARG A 1 277 ? -9.331 -18.479 11.204 1.00 71.06 277 ARG A O 1
ATOM 2231 N N . SER A 1 278 ? -10.622 -17.343 12.627 1.00 63.78 278 SER A N 1
ATOM 2232 C CA . SER A 1 278 ? -9.690 -17.418 13.746 1.00 63.78 278 SER A CA 1
ATOM 2233 C C . SER A 1 278 ? -9.552 -18.878 14.177 1.00 63.78 278 SER A C 1
ATOM 2235 O O . SER A 1 278 ? -10.533 -19.561 14.452 1.00 63.78 278 SER A O 1
ATOM 2237 N N . GLY A 1 279 ? -8.323 -19.388 14.171 1.00 57.97 279 GLY A N 1
ATOM 2238 C CA . GLY A 1 279 ? -8.016 -20.756 14.591 1.00 57.97 279 GLY A CA 1
ATOM 2239 C C . GLY A 1 279 ? -8.259 -21.865 13.563 1.00 57.97 279 GLY A C 1
ATOM 2240 O O . GLY A 1 279 ? -7.792 -22.971 13.815 1.00 57.97 279 GLY A O 1
ATOM 2241 N N . VAL A 1 280 ? -8.889 -21.613 12.405 1.00 53.84 280 VAL A N 1
ATOM 2242 C CA . VAL A 1 280 ? -9.019 -22.636 11.349 1.00 53.84 280 VAL A CA 1
ATOM 2243 C C . VAL A 1 280 ? -7.680 -22.750 10.610 1.00 53.84 280 VAL A C 1
ATOM 2245 O O . VAL A 1 280 ? -7.301 -21.823 9.889 1.00 53.84 280 VAL A O 1
ATOM 2248 N N . PRO A 1 281 ? -6.926 -23.856 10.759 1.00 52.38 281 PRO A N 1
ATOM 2249 C CA . PRO A 1 281 ? -5.679 -24.009 10.034 1.00 52.38 281 PRO A CA 1
ATOM 2250 C C . PRO A 1 281 ? -5.984 -24.110 8.539 1.00 52.38 281 PRO A C 1
ATOM 2252 O O . PRO A 1 281 ? -6.810 -24.920 8.113 1.00 52.38 281 PRO A O 1
ATOM 2255 N N . ARG A 1 282 ? -5.292 -23.300 7.729 1.00 53.31 282 ARG A N 1
ATOM 2256 C CA . ARG A 1 282 ? -5.308 -23.408 6.264 1.00 53.31 282 ARG A CA 1
ATOM 2257 C C . ARG A 1 282 ? -5.056 -24.878 5.913 1.00 53.31 282 ARG A C 1
ATOM 2259 O O . ARG A 1 282 ? -4.068 -25.431 6.402 1.00 53.31 282 ARG A O 1
ATOM 2266 N N . ARG A 1 283 ? -5.973 -25.504 5.152 1.00 53.69 283 ARG A N 1
ATOM 2267 C CA . ARG A 1 283 ? -5.941 -26.931 4.759 1.00 53.69 283 ARG A CA 1
ATOM 2268 C C . ARG A 1 283 ? -4.496 -27.410 4.656 1.00 53.69 283 ARG A C 1
ATOM 2270 O O . ARG A 1 283 ? -3.727 -26.821 3.895 1.00 53.69 283 ARG A O 1
ATOM 2277 N N . LYS A 1 284 ? -4.142 -28.430 5.452 1.00 47.28 284 LYS A N 1
ATOM 2278 C CA . LYS A 1 284 ? -2.808 -29.042 5.482 1.00 47.28 284 LYS A CA 1
ATOM 2279 C C . LYS A 1 284 ? -2.360 -29.274 4.040 1.00 47.28 284 LYS A C 1
ATOM 2281 O O . LYS A 1 284 ? -2.796 -30.234 3.411 1.00 47.28 284 LYS A O 1
ATOM 2286 N N . ARG A 1 285 ? -1.480 -28.420 3.506 1.00 52.81 285 ARG A N 1
ATOM 2287 C CA . ARG A 1 285 ? -0.663 -28.847 2.372 1.00 52.81 285 ARG A CA 1
ATOM 2288 C C . ARG A 1 285 ? 0.080 -30.071 2.881 1.00 52.81 285 ARG A C 1
ATOM 2290 O O . ARG A 1 285 ? 0.639 -30.019 3.979 1.00 52.81 285 ARG A O 1
ATOM 2297 N N . VAL A 1 286 ? 0.016 -31.165 2.131 1.00 51.53 286 VAL A N 1
ATOM 2298 C CA . VAL A 1 286 ? 0.702 -32.430 2.416 1.00 51.53 286 VAL A CA 1
ATOM 2299 C C . VAL A 1 286 ? 2.209 -32.185 2.303 1.00 51.53 286 VAL A C 1
ATOM 2301 O O . VAL A 1 286 ? 2.871 -32.589 1.359 1.00 51.53 286 VAL A O 1
ATOM 2304 N N . CYS A 1 287 ? 2.770 -31.431 3.241 1.00 51.38 287 CYS A N 1
ATOM 2305 C CA . CYS A 1 287 ? 4.194 -31.209 3.350 1.00 51.38 287 CYS A CA 1
ATOM 2306 C C . CYS A 1 287 ? 4.691 -32.260 4.341 1.00 51.38 287 CYS A C 1
ATOM 2308 O O . CYS A 1 287 ? 4.559 -32.100 5.553 1.00 51.38 287 CYS A O 1
ATOM 2310 N N . LYS A 1 288 ? 5.205 -33.375 3.808 1.00 54.12 288 LYS A N 1
ATOM 2311 C CA . LYS A 1 288 ? 5.655 -34.577 4.539 1.00 54.12 288 LYS A CA 1
ATOM 2312 C C . LYS A 1 288 ? 6.796 -34.344 5.547 1.00 54.12 288 LYS A C 1
ATOM 2314 O O . LYS A 1 288 ? 7.281 -35.296 6.147 1.00 54.12 288 LYS A O 1
ATOM 2319 N N . ARG A 1 289 ? 7.236 -33.106 5.794 1.00 55.66 289 ARG A N 1
ATOM 2320 C CA . ARG A 1 289 ? 8.253 -32.810 6.811 1.00 55.66 289 ARG A CA 1
ATOM 2321 C C . ARG A 1 289 ? 7.586 -32.347 8.101 1.00 55.66 289 ARG A C 1
ATOM 2323 O O . ARG A 1 289 ? 7.186 -31.191 8.220 1.00 55.66 289 ARG A O 1
ATOM 2330 N N . ARG A 1 290 ? 7.508 -33.261 9.079 1.00 50.34 290 ARG A N 1
ATOM 2331 C CA . ARG A 1 290 ? 7.231 -32.971 10.497 1.00 50.34 290 ARG A CA 1
ATOM 2332 C C . ARG A 1 290 ? 8.189 -31.873 10.981 1.00 50.34 290 ARG A C 1
ATOM 2334 O O . ARG A 1 290 ? 9.305 -32.158 11.398 1.00 50.34 290 ARG A O 1
ATOM 2341 N N . ARG A 1 291 ? 7.767 -30.610 10.929 1.00 50.09 291 ARG A N 1
ATOM 2342 C CA . ARG A 1 291 ? 8.396 -29.529 11.698 1.00 50.09 291 ARG A CA 1
ATOM 2343 C C . ARG A 1 291 ? 7.627 -29.347 13.003 1.00 50.09 291 ARG A C 1
ATOM 2345 O O . ARG A 1 291 ? 6.399 -29.437 13.020 1.00 50.09 291 ARG A O 1
ATOM 2352 N N . LYS A 1 292 ? 8.379 -29.125 14.088 1.00 52.59 292 LYS A N 1
ATOM 2353 C CA . LYS A 1 292 ? 7.901 -28.794 15.440 1.00 52.59 292 LYS A CA 1
ATOM 2354 C C . LYS A 1 292 ? 6.694 -27.845 15.364 1.00 52.59 292 LYS A C 1
ATOM 2356 O O . LYS A 1 292 ? 6.805 -26.799 14.736 1.00 52.59 292 LYS A O 1
ATOM 2361 N N . LYS A 1 293 ? 5.568 -28.246 15.976 1.00 44.78 293 LYS A N 1
ATOM 2362 C CA . LYS A 1 293 ? 4.341 -27.469 16.262 1.00 44.78 293 LYS A CA 1
ATOM 2363 C C . LYS A 1 293 ? 4.241 -26.139 15.488 1.00 44.78 293 LYS A C 1
ATOM 2365 O O . LYS A 1 293 ? 4.483 -25.075 16.055 1.00 44.78 293 LYS A O 1
ATOM 2370 N N . SER A 1 294 ? 3.881 -26.173 14.203 1.00 50.19 294 SER A N 1
ATOM 2371 C CA . SER A 1 294 ? 3.550 -24.939 13.482 1.00 50.19 294 SER A CA 1
ATOM 2372 C C . SER A 1 294 ? 2.335 -24.304 14.163 1.00 50.19 294 SER A C 1
ATOM 2374 O O . SER A 1 294 ? 1.247 -24.881 14.121 1.00 50.19 294 SER A O 1
ATOM 2376 N N . ARG A 1 295 ? 2.530 -23.162 14.839 1.00 56.09 295 ARG A N 1
ATOM 2377 C CA . ARG A 1 295 ? 1.447 -22.382 15.459 1.00 56.09 295 ARG A CA 1
ATOM 2378 C C . ARG A 1 295 ? 0.341 -22.177 14.421 1.00 56.09 295 ARG A C 1
ATOM 2380 O O . ARG A 1 295 ? 0.632 -21.805 13.287 1.00 56.09 295 ARG A O 1
ATOM 2387 N N . ALA A 1 296 ? -0.901 -22.477 14.797 1.00 51.31 296 ALA A N 1
ATOM 2388 C CA . ALA A 1 296 ? -2.059 -22.341 13.924 1.00 51.31 296 ALA A CA 1
ATOM 2389 C C . ALA A 1 296 ? -2.096 -20.926 13.319 1.00 51.31 296 ALA A C 1
ATOM 2391 O O . ALA A 1 296 ? -2.186 -19.937 14.043 1.00 51.31 296 ALA A O 1
ATOM 2392 N N . VAL A 1 297 ? -1.986 -20.835 11.992 1.00 61.41 297 VAL A N 1
ATOM 2393 C CA . VAL A 1 297 ? -1.971 -19.571 11.239 1.00 61.41 297 VAL A CA 1
ATOM 2394 C C . VAL A 1 297 ? -3.417 -19.116 11.014 1.00 61.41 297 VAL A C 1
ATOM 2396 O O . VAL A 1 297 ? -3.920 -19.138 9.895 1.00 61.41 297 VAL A O 1
ATOM 2399 N N . GLY A 1 298 ? -4.125 -18.820 12.106 1.00 70.88 298 GLY A N 1
ATOM 2400 C CA . GLY A 1 298 ? -5.474 -18.252 12.073 1.00 70.88 298 GLY A CA 1
ATOM 2401 C C . GLY A 1 298 ? -5.450 -16.731 11.905 1.00 70.88 298 GLY A C 1
ATOM 2402 O O . GLY A 1 298 ? -4.406 -16.096 12.071 1.00 70.88 298 GLY A O 1
ATOM 2403 N N . CYS A 1 299 ? -6.604 -16.139 11.594 1.00 83.81 299 CYS A N 1
ATOM 2404 C CA . CYS A 1 299 ? -6.763 -14.685 11.634 1.00 83.81 299 CYS A CA 1
ATOM 2405 C C . CYS A 1 299 ? -6.504 -14.149 13.051 1.00 83.81 299 CYS A C 1
ATOM 2407 O O . CYS A 1 299 ? -7.015 -14.705 14.025 1.00 83.81 299 CYS A O 1
ATOM 2409 N N . SER A 1 300 ? -5.713 -13.080 13.177 1.00 85.75 300 SER A N 1
ATOM 2410 C CA . SER A 1 300 ? -5.443 -12.417 14.462 1.00 85.75 300 SER A CA 1
ATOM 2411 C C . SER A 1 300 ? -6.473 -11.354 14.843 1.00 85.75 300 SER A C 1
ATOM 2413 O O . SER A 1 300 ? -6.378 -10.811 15.941 1.00 85.75 300 SER A O 1
ATOM 2415 N N . PHE A 1 301 ? -7.439 -11.063 13.968 1.00 90.00 301 PHE A N 1
ATOM 2416 C CA . PHE A 1 301 ? -8.446 -10.031 14.190 1.00 90.00 301 PHE A CA 1
ATOM 2417 C C . PHE A 1 301 ? -9.352 -10.380 15.371 1.00 90.00 301 PHE A C 1
ATOM 2419 O O . PHE A 1 301 ? -9.958 -11.461 15.410 1.00 90.00 301 PHE A O 1
ATOM 2426 N N . ARG A 1 302 ? -9.420 -9.467 16.344 1.00 92.56 302 ARG A N 1
ATOM 2427 C CA . ARG A 1 302 ? -10.198 -9.621 17.575 1.00 92.56 302 ARG A CA 1
ATOM 2428 C C . ARG A 1 302 ? -10.806 -8.289 17.987 1.00 92.56 302 ARG A C 1
ATOM 2430 O O . ARG A 1 302 ? -10.159 -7.251 17.881 1.00 92.56 302 ARG A O 1
ATOM 2437 N N . VAL A 1 303 ? -12.003 -8.361 18.550 1.00 95.12 303 VAL A N 1
ATOM 2438 C CA . VAL A 1 303 ? -12.681 -7.248 19.214 1.00 95.12 303 VAL A CA 1
ATOM 2439 C C . VAL A 1 303 ? -12.982 -7.695 20.637 1.00 95.12 303 VAL A C 1
ATOM 2441 O O . VAL A 1 303 ? -13.556 -8.764 20.846 1.00 95.12 303 VAL A O 1
ATOM 2444 N N . LYS A 1 304 ? -12.559 -6.925 21.635 1.00 96.44 304 LYS A N 1
ATOM 2445 C CA . LYS A 1 304 ? -12.921 -7.170 23.034 1.00 96.44 304 LYS A CA 1
ATOM 2446 C C . LYS A 1 304 ? -13.891 -6.098 23.484 1.00 96.44 304 LYS A C 1
ATOM 2448 O O . LYS A 1 304 ? -13.564 -4.923 23.411 1.00 96.44 304 LYS A O 1
ATOM 2453 N N . VAL A 1 305 ? -15.043 -6.518 23.974 1.00 96.81 305 VAL A N 1
ATOM 2454 C CA . VAL A 1 305 ? -16.073 -5.643 24.523 1.00 96.81 305 VAL A CA 1
ATOM 2455 C C . VAL A 1 305 ? -16.152 -5.915 26.013 1.00 96.81 305 VAL A C 1
ATOM 2457 O O . VAL A 1 305 ? -16.381 -7.053 26.423 1.00 96.81 305 VAL A O 1
ATOM 2460 N N . PHE A 1 306 ? -15.924 -4.891 26.823 1.00 96.88 306 PHE A N 1
ATOM 2461 C CA . PHE A 1 306 ? -16.136 -4.938 28.261 1.00 96.88 306 PHE A CA 1
ATOM 2462 C C . PHE A 1 306 ? -17.471 -4.273 28.594 1.00 96.88 306 PHE A C 1
ATOM 2464 O O . PHE A 1 306 ? -17.693 -3.111 28.255 1.00 96.88 306 PHE A O 1
ATOM 2471 N N . SER A 1 307 ? -18.344 -5.036 29.246 1.00 96.62 307 SER A N 1
ATOM 2472 C CA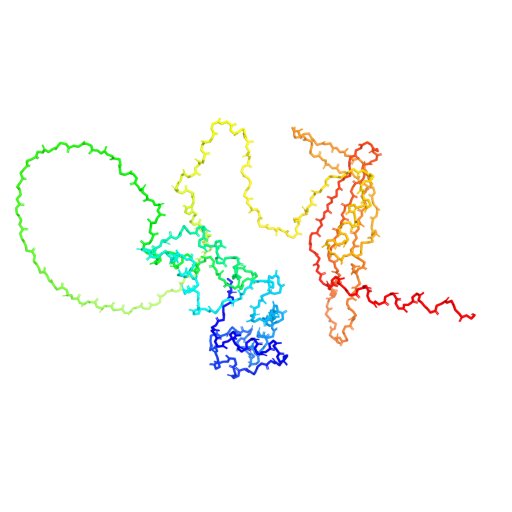 . SER A 1 307 ? -19.654 -4.606 29.721 1.00 96.62 307 SER A CA 1
ATOM 2473 C C . SER A 1 307 ? -19.630 -4.542 31.247 1.00 96.62 307 SER A C 1
ATOM 2475 O O . SER A 1 307 ? -19.605 -5.608 31.869 1.00 96.62 307 SER A O 1
ATOM 2477 N N . PRO A 1 308 ? -19.620 -3.343 31.854 1.00 96.19 308 PRO A N 1
ATOM 2478 C CA . PRO A 1 308 ? -19.759 -3.198 33.300 1.00 96.19 308 PRO A CA 1
ATOM 2479 C C . PRO A 1 308 ? -21.056 -3.854 33.793 1.00 96.19 308 PRO A C 1
ATOM 2481 O O . PRO A 1 308 ? -22.061 -3.884 33.070 1.00 96.19 308 PRO A O 1
ATOM 2484 N N . ASP A 1 309 ? -21.027 -4.391 35.014 1.00 95.56 309 ASP A N 1
ATOM 2485 C CA . ASP A 1 309 ? -22.227 -4.957 35.646 1.00 95.56 309 ASP A CA 1
ATOM 2486 C C . ASP A 1 309 ? -23.258 -3.855 35.958 1.00 95.56 309 ASP A C 1
ATOM 2488 O O . ASP A 1 309 ? -24.463 -4.098 35.912 1.00 95.56 309 ASP A O 1
ATOM 2492 N N . ASP A 1 310 ? -22.787 -2.625 36.185 1.00 92.62 310 ASP A N 1
ATOM 2493 C CA . ASP A 1 310 ? -23.621 -1.429 36.261 1.00 92.62 310 ASP A CA 1
ATOM 2494 C C . ASP A 1 310 ? -24.186 -1.079 34.873 1.00 92.62 310 ASP A C 1
ATOM 2496 O O . ASP A 1 310 ? -23.458 -0.749 33.931 1.00 92.62 310 ASP A O 1
ATOM 2500 N N . GLY A 1 311 ? -25.511 -1.175 34.741 1.00 89.50 311 GLY A N 1
ATOM 2501 C CA . GLY A 1 311 ? -26.237 -0.934 33.495 1.00 89.50 311 GLY A CA 1
ATOM 2502 C C . GLY A 1 311 ? -26.127 0.498 32.971 1.00 89.50 311 GLY A C 1
ATOM 2503 O O . GLY A 1 311 ? -26.293 0.699 31.770 1.00 89.50 311 GLY A O 1
ATOM 2504 N N . SER A 1 312 ? -25.815 1.464 33.839 1.00 87.94 312 SER A N 1
ATOM 2505 C CA . SER A 1 312 ? -25.710 2.883 33.481 1.00 87.94 312 SER A CA 1
ATOM 2506 C C . SER A 1 312 ? -24.403 3.239 32.766 1.00 87.94 312 SER A C 1
ATOM 2508 O O . SER A 1 312 ? -24.317 4.265 32.091 1.00 87.94 312 SER A O 1
ATOM 2510 N N . GLN A 1 313 ? -23.377 2.394 32.894 1.00 89.00 313 GLN A N 1
ATOM 2511 C CA . GLN A 1 313 ? -22.050 2.692 32.375 1.00 89.00 313 GLN A CA 1
ATOM 2512 C C . GLN A 1 313 ? -21.903 2.294 30.900 1.00 89.00 313 GLN A C 1
ATOM 2514 O O . GLN A 1 313 ? -22.417 1.250 30.474 1.00 89.00 313 GLN A O 1
ATOM 2519 N N . PRO A 1 314 ? -21.163 3.091 30.106 1.00 90.19 314 PRO A N 1
ATOM 2520 C CA . PRO A 1 314 ? -20.938 2.791 28.704 1.00 90.19 314 PRO A CA 1
ATOM 2521 C C . PRO A 1 314 ? -20.021 1.574 28.528 1.00 90.19 314 PRO A C 1
ATOM 2523 O O . PRO A 1 314 ? -19.240 1.197 29.405 1.00 90.19 314 PRO A O 1
ATOM 2526 N N . LEU A 1 315 ? -20.098 0.959 27.353 1.00 93.69 315 LEU A N 1
ATOM 2527 C CA . LEU A 1 315 ? -19.275 -0.181 26.979 1.00 93.69 315 LEU A CA 1
ATOM 2528 C C . LEU A 1 315 ? -17.905 0.286 26.497 1.00 93.69 315 LEU A C 1
ATOM 2530 O O . LEU A 1 315 ? -17.800 1.228 25.711 1.00 93.69 315 LEU A O 1
ATOM 2534 N N . GLN A 1 316 ? -16.855 -0.429 26.900 1.00 93.56 316 GLN A N 1
ATOM 2535 C CA . GLN A 1 316 ? -15.517 -0.217 26.356 1.00 93.56 316 GLN A CA 1
ATOM 2536 C C . GLN A 1 316 ? -15.229 -1.262 25.277 1.00 93.56 316 GLN A C 1
ATOM 2538 O O . GLN A 1 316 ? -15.185 -2.462 25.558 1.00 93.56 316 GLN A O 1
ATOM 2543 N N . VAL A 1 317 ? -14.971 -0.809 24.055 1.00 94.12 317 VAL A N 1
ATOM 2544 C CA . VAL A 1 317 ? -14.613 -1.662 22.920 1.00 94.12 317 VAL A CA 1
ATOM 2545 C C . VAL A 1 317 ? -13.135 -1.471 22.597 1.00 94.12 317 VAL A C 1
ATOM 2547 O O . VAL A 1 317 ? -12.650 -0.351 22.465 1.00 94.12 317 VAL A O 1
ATOM 2550 N N . ARG A 1 318 ? -12.397 -2.580 22.497 1.00 94.00 318 ARG A N 1
ATOM 2551 C CA . ARG A 1 318 ? -10.981 -2.613 22.111 1.00 94.00 318 ARG A CA 1
ATOM 2552 C C . ARG A 1 318 ? -10.817 -3.424 20.836 1.00 94.00 318 ARG A C 1
ATOM 2554 O O . ARG A 1 318 ? -11.015 -4.644 20.841 1.00 94.00 318 ARG A O 1
ATOM 2561 N N . LEU A 1 319 ? -10.430 -2.753 19.762 1.00 92.25 319 LEU A N 1
ATOM 2562 C CA . LEU A 1 319 ? -10.191 -3.343 18.453 1.00 92.25 319 LEU A CA 1
ATOM 2563 C C . LEU A 1 319 ? -8.705 -3.663 18.276 1.00 92.25 319 LEU A C 1
ATOM 2565 O O . LEU A 1 319 ? -7.854 -2.800 18.475 1.00 92.25 319 LEU A O 1
ATOM 2569 N N . TYR A 1 320 ? -8.394 -4.893 17.865 1.00 88.50 320 TYR A N 1
ATOM 2570 C CA . TYR A 1 320 ? -7.036 -5.316 17.521 1.00 88.50 320 TYR A CA 1
ATOM 2571 C C . TYR A 1 320 ? -6.882 -5.322 15.986 1.00 88.50 320 TYR A C 1
ATOM 2573 O O . TYR A 1 320 ? -7.404 -6.230 15.330 1.00 88.50 320 TYR A O 1
ATOM 2581 N N . PRO A 1 321 ? -6.174 -4.338 15.397 1.00 67.62 321 PRO A N 1
ATOM 2582 C CA . PRO A 1 321 ? -6.422 -3.871 14.025 1.00 67.62 321 PRO A CA 1
ATOM 2583 C C . PRO A 1 321 ? -5.848 -4.744 12.900 1.00 67.62 321 PRO A C 1
ATOM 2585 O O . PRO A 1 321 ? -6.043 -4.449 11.724 1.00 67.62 321 PRO A O 1
ATOM 2588 N N . HIS A 1 322 ? -5.141 -5.834 13.196 1.00 74.31 322 HIS A N 1
ATOM 2589 C CA . HIS A 1 322 ? -4.513 -6.630 12.141 1.00 74.31 322 HIS A CA 1
ATOM 2590 C C . HIS A 1 322 ? -5.386 -7.802 11.705 1.00 74.31 322 HIS A C 1
ATOM 2592 O O . HIS A 1 322 ? -5.294 -8.916 12.237 1.00 74.31 322 HIS A O 1
ATOM 2598 N N . HIS A 1 323 ? -6.192 -7.546 10.675 1.00 74.25 323 HIS A N 1
ATOM 2599 C CA . HIS A 1 323 ? -6.766 -8.594 9.849 1.00 74.25 323 HIS A CA 1
ATOM 2600 C C . HIS A 1 323 ? -5.681 -9.168 8.931 1.00 74.25 323 HIS A C 1
ATOM 2602 O O . HIS A 1 323 ? -5.206 -8.513 8.008 1.00 74.25 323 HIS A O 1
ATOM 2608 N N . CYS A 1 324 ? -5.237 -10.391 9.207 1.00 71.31 324 CYS A N 1
ATOM 2609 C CA . CYS A 1 324 ? -4.225 -11.061 8.398 1.00 71.31 324 CYS A CA 1
ATOM 2610 C C . CYS A 1 324 ? -4.590 -12.532 8.183 1.00 71.31 324 CYS A C 1
ATOM 2612 O O . CYS A 1 324 ? -5.418 -13.096 8.896 1.00 71.31 324 CYS A O 1
ATOM 2614 N N . ASN A 1 325 ? -3.940 -13.165 7.206 1.00 68.38 325 ASN A N 1
ATOM 2615 C CA . ASN A 1 325 ? -4.023 -14.601 6.905 1.00 68.38 325 ASN A CA 1
ATOM 2616 C C . ASN A 1 325 ? -5.266 -15.093 6.132 1.00 68.38 325 ASN A C 1
ATOM 2618 O O . ASN A 1 325 ? -5.330 -16.288 5.835 1.00 68.38 325 ASN A O 1
ATOM 2622 N N . HIS A 1 326 ? -6.199 -14.222 5.724 1.00 70.12 326 HIS A N 1
ATOM 2623 C CA . HIS A 1 326 ? -7.184 -14.539 4.677 1.00 70.12 326 HIS A CA 1
ATOM 2624 C C . HIS A 1 326 ? -7.761 -13.294 3.994 1.00 70.12 326 HIS A C 1
ATOM 2626 O O . HIS A 1 326 ? -7.798 -12.216 4.582 1.00 70.12 326 HIS A O 1
ATOM 2632 N N . THR A 1 327 ? -8.239 -13.474 2.759 1.00 65.56 327 THR A N 1
ATOM 2633 C CA . THR A 1 327 ? -8.954 -12.445 2.000 1.00 65.56 327 THR A CA 1
ATOM 2634 C C . THR A 1 327 ? -10.381 -12.303 2.553 1.00 65.56 327 THR A C 1
ATOM 2636 O O . THR A 1 327 ? -11.068 -13.322 2.675 1.00 65.56 327 THR A O 1
ATOM 2639 N N . PRO A 1 328 ? -10.824 -11.088 2.912 1.00 59.88 328 PRO A N 1
ATOM 2640 C CA . PRO A 1 328 ? -12.152 -10.830 3.478 1.00 59.88 328 PRO A CA 1
ATOM 2641 C C . PRO A 1 328 ? -13.344 -11.259 2.587 1.00 59.88 328 PRO A C 1
ATOM 2643 O O . PRO A 1 328 ? -14.308 -11.837 3.071 1.00 59.88 328 PRO A O 1
ATOM 2646 N N . ALA A 1 329 ? -13.234 -11.124 1.262 1.00 50.62 329 ALA A N 1
ATOM 2647 C CA . ALA A 1 329 ? -14.391 -11.141 0.355 1.00 50.62 329 ALA A CA 1
ATOM 2648 C C . ALA A 1 329 ? -14.913 -12.513 -0.146 1.00 50.62 329 ALA A C 1
ATOM 2650 O O . ALA A 1 329 ? -15.848 -12.558 -0.938 1.00 50.62 329 ALA A O 1
ATOM 2651 N N . GLN A 1 330 ? -14.354 -13.657 0.261 1.00 51.00 330 GLN A N 1
ATOM 2652 C CA . GLN A 1 330 ? -14.696 -14.947 -0.381 1.00 51.00 330 GLN A CA 1
ATOM 2653 C C . GLN A 1 330 ? -15.995 -15.629 0.104 1.00 51.00 330 GLN A C 1
ATOM 2655 O O . GLN A 1 330 ? -16.226 -16.785 -0.247 1.00 51.00 330 GLN A O 1
ATOM 2660 N N . TRP A 1 331 ? -16.833 -14.981 0.923 1.00 47.19 331 TRP A N 1
ATOM 2661 C CA . TRP A 1 331 ? -18.027 -15.627 1.502 1.00 47.19 331 TRP A CA 1
ATOM 2662 C C . TRP A 1 331 ? -19.375 -15.231 0.887 1.00 47.19 331 TRP A C 1
ATOM 2664 O O . TRP A 1 331 ? -20.288 -16.052 0.932 1.00 47.19 331 TRP A O 1
ATOM 2674 N N . CYS A 1 332 ? -19.506 -14.076 0.225 1.00 41.03 332 CYS A N 1
ATOM 2675 C CA . CYS A 1 332 ? -20.805 -13.666 -0.335 1.00 41.03 332 CYS A CA 1
ATOM 2676 C C . CYS A 1 332 ? -21.270 -14.471 -1.563 1.00 41.03 332 CYS A C 1
ATOM 2678 O O . CYS A 1 332 ? -22.422 -14.341 -1.955 1.00 41.03 332 CYS A O 1
ATOM 2680 N N . GLN A 1 333 ? -20.430 -15.324 -2.162 1.00 42.09 333 GLN A N 1
ATOM 2681 C CA . GLN A 1 333 ? -20.810 -16.071 -3.374 1.00 42.09 333 GLN A CA 1
ATOM 2682 C C . GLN A 1 333 ? -21.061 -17.571 -3.166 1.00 42.09 333 GLN A C 1
ATOM 2684 O O . GLN A 1 333 ? -21.550 -18.226 -4.078 1.00 42.09 333 GLN A O 1
ATOM 2689 N N . ILE A 1 334 ? -20.733 -18.149 -2.003 1.00 45.84 334 ILE A N 1
ATOM 2690 C CA . ILE A 1 334 ? -20.765 -19.619 -1.843 1.00 45.84 334 ILE A CA 1
ATOM 2691 C C . ILE A 1 334 ? -22.009 -20.114 -1.089 1.00 45.84 334 ILE A C 1
ATOM 2693 O O . ILE A 1 334 ? -22.437 -21.243 -1.324 1.00 45.84 334 ILE A O 1
ATOM 2697 N N . ASN A 1 335 ? -22.634 -19.297 -0.234 1.00 40.72 335 ASN A N 1
ATOM 2698 C CA . ASN A 1 335 ? -23.769 -19.757 0.581 1.00 40.72 335 ASN A CA 1
ATOM 2699 C C . ASN A 1 335 ? -25.151 -19.356 0.051 1.00 40.72 335 ASN A C 1
ATOM 2701 O O . ASN A 1 335 ? -26.111 -20.060 0.337 1.00 40.72 335 ASN A O 1
ATOM 2705 N N . THR A 1 336 ? -25.263 -18.350 -0.819 1.00 42.34 336 THR A N 1
ATOM 2706 C CA . THR A 1 336 ? -26.519 -18.070 -1.544 1.00 42.34 336 THR A CA 1
ATOM 2707 C C . THR A 1 336 ? -26.915 -19.194 -2.508 1.00 42.34 336 THR A C 1
ATOM 2709 O O . THR A 1 336 ? -28.084 -19.324 -2.844 1.00 42.34 336 THR A O 1
ATOM 2712 N N . ALA A 1 337 ? -25.978 -20.066 -2.899 1.00 41.03 337 ALA A N 1
ATOM 2713 C CA . ALA A 1 337 ? -26.264 -21.230 -3.739 1.00 41.0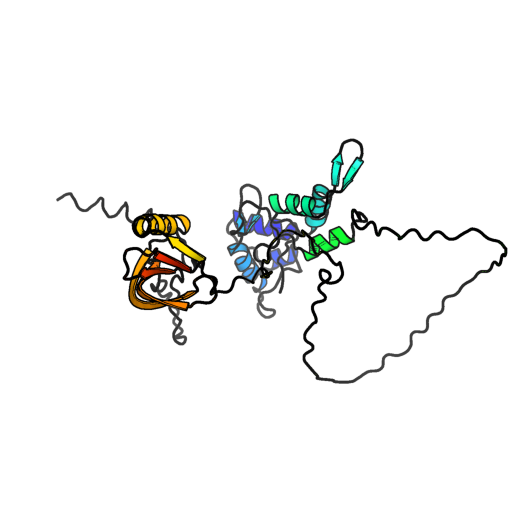3 337 ALA A CA 1
ATOM 2714 C C . ALA A 1 337 ? -26.679 -22.493 -2.957 1.00 41.03 337 ALA A C 1
ATOM 2716 O O . ALA A 1 337 ? -27.171 -23.440 -3.566 1.00 41.03 337 ALA A O 1
ATOM 2717 N N . ARG A 1 338 ? -26.472 -22.552 -1.632 1.00 40.81 338 ARG A N 1
ATOM 2718 C CA . ARG A 1 338 ? -26.760 -23.763 -0.837 1.00 40.81 338 ARG A CA 1
ATOM 2719 C C . ARG A 1 338 ? -28.119 -23.765 -0.152 1.00 40.81 338 ARG A C 1
ATOM 2721 O O . ARG A 1 338 ? -28.655 -24.848 0.049 1.00 40.81 338 ARG A O 1
ATOM 2728 N N . ASP A 1 339 ? -28.706 -22.600 0.093 1.00 36.19 339 ASP A N 1
ATOM 2729 C CA . ASP A 1 339 ? -30.015 -22.503 0.751 1.00 36.19 339 ASP A CA 1
ATOM 2730 C C . ASP A 1 339 ? -31.202 -22.462 -0.240 1.00 36.19 339 ASP A C 1
ATOM 2732 O O . ASP A 1 339 ? -32.349 -22.349 0.173 1.00 36.19 339 ASP A O 1
ATOM 2736 N N . CYS A 1 340 ? -30.956 -22.620 -1.551 1.00 37.06 340 CYS A N 1
ATOM 2737 C CA . CYS A 1 340 ? -32.000 -22.687 -2.593 1.00 37.06 340 CYS A CA 1
ATOM 2738 C C . CYS A 1 340 ? -32.321 -24.112 -3.101 1.00 37.06 340 CYS A C 1
ATOM 2740 O O . CYS A 1 340 ? -33.019 -24.246 -4.101 1.00 37.06 340 CYS A O 1
ATOM 2742 N N . GLN A 1 341 ? -31.828 -25.185 -2.463 1.00 38.94 341 GLN A N 1
ATOM 2743 C CA . GLN A 1 341 ? -32.059 -26.571 -2.928 1.00 38.94 341 GLN A CA 1
ATOM 2744 C C . GLN A 1 341 ? -32.698 -27.522 -1.898 1.00 38.94 341 GLN A C 1
ATOM 2746 O O . GLN A 1 341 ? -32.739 -28.725 -2.134 1.00 38.94 341 GLN A O 1
ATOM 2751 N N . SER A 1 342 ? -33.233 -27.031 -0.777 1.00 41.44 342 SER A N 1
ATOM 2752 C CA . SER A 1 342 ? -33.837 -27.889 0.264 1.00 41.44 342 SER A CA 1
ATOM 2753 C C . SER A 1 342 ? -35.332 -27.656 0.501 1.00 41.44 342 SER A C 1
ATOM 2755 O O . SER A 1 342 ? -35.816 -27.816 1.619 1.00 41.44 342 SER A O 1
ATOM 2757 N N . SER A 1 343 ? -36.083 -27.314 -0.547 1.00 44.41 343 SER A N 1
ATOM 2758 C CA . SER A 1 343 ? -37.550 -27.243 -0.504 1.00 44.41 343 SER A CA 1
ATOM 2759 C C . SER A 1 343 ? -38.187 -27.623 -1.844 1.00 44.41 343 SER A C 1
ATOM 2761 O O . SER A 1 343 ? -38.896 -26.839 -2.457 1.00 44.41 343 SER A O 1
ATOM 2763 N N . THR A 1 344 ? -37.928 -28.840 -2.322 1.00 44.66 344 THR A N 1
ATOM 2764 C CA . THR A 1 344 ? -38.798 -29.546 -3.283 1.00 44.66 344 THR A CA 1
ATOM 2765 C C . THR A 1 344 ? -38.526 -31.046 -3.203 1.00 44.66 344 THR A C 1
ATOM 2767 O O . THR A 1 344 ? -37.622 -31.535 -3.870 1.00 44.66 344 THR A O 1
ATOM 2770 N N . SER A 1 345 ? -39.298 -31.734 -2.354 1.00 40.84 345 SER A N 1
ATOM 2771 C CA . SER A 1 345 ? -39.823 -33.110 -2.496 1.00 40.84 345 SER A CA 1
ATOM 2772 C C . SER A 1 345 ? -40.163 -33.680 -1.127 1.00 40.84 345 SER A C 1
ATOM 2774 O O . SER A 1 345 ? -39.212 -33.819 -0.322 1.00 40.84 345 SER A O 1
#

Sequence (345 aa):
MKFYTFNGAALALMERSLRDGTDPDEGEICRVDPTFPNKSKLSRTSRVQKWREIKSKLVLGEDFVAHCDAPNHRLPAREDIERIFQDSHLTAHPESAIHQSWRETWKSISSVYQTNVKKFGITRECFKQHLDTCSCNVGVTTEEPQTTQTTAVDNNDIEAASESEDDEFVGFQDESDSDSDDSEDESYDLFQEMNISAWDPNAGNKIHTRPRTVSRHDYQNSIILRDALEEHLENLSDTHNVHLKVTQVKKTIVSMKVRDNEEVRLLGTMKTFACHRSGVPRRKRVCKRRRKKSRAVGCSFRVKVFSPDDGSQPLQVRLYPHHCNHTPAQWCQINTARDCQSSTS

Organism: Branchiostoma floridae (NCBI:txid7739)